Protein AF-A0A9D5KFD4-F1 (afdb_monomer_lite)

Sequence (229 aa):
MPTGIAGRYPGAGRIDLSGQSLRDAVGYIVAPFGDSVSGISLDNAWERHWSTLSAGVESSAAPDIKNLSVVFALLTEMRYTVFSLEPFTCDALQALSGLSVVVIAAVLHFPKRDVNPFSQADLGVQSFALISPRSKDIALHVVTTTTAQGELCAVRLHDGLVLQGGSRESLVGPVFPSSGGDGPSEYCQIVGNFAVTRLPRFEIEAHIEEWFARVPYTQATPSVVPVGQ

Foldseek 3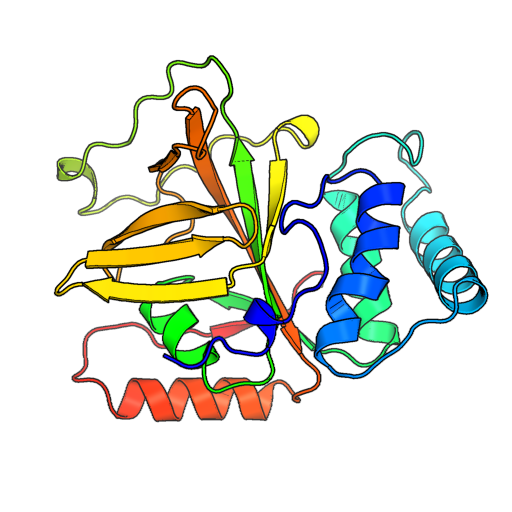Di:
DPFALLQVQPDLFKFAQQLVSLLVVLQSQCVSVVDGDDPVNSVVLLCVLCVVQVPPDDDSGDGDPVSVLSSQVSLVVVQKAKWFKVQAFLLLVVLCRPDNKKKKFKKFWDPPDPDPFDDPVVQPDDDQDDDPGDRRRIIIGIWGDWDDDDQKIWIATSNGWIFIDGRQDRQARTWGWTDHPPDDIIIMGGPGMMMIGNDDQVVSLVSQVVSQVPDDDDHDRMDIGGPND

Structure (mmCIF, N/CA/C/O backbone):
data_AF-A0A9D5KFD4-F1
#
_entry.id   AF-A0A9D5KFD4-F1
#
loop_
_atom_site.group_PDB
_atom_site.id
_atom_site.type_symbol
_atom_site.label_atom_id
_atom_site.label_alt_id
_atom_site.label_comp_id
_atom_site.label_asym_id
_atom_site.label_entity_id
_atom_site.label_seq_id
_atom_site.pdbx_PDB_ins_code
_atom_site.Cartn_x
_atom_site.Cartn_y
_atom_site.Cartn_z
_atom_site.occupancy
_atom_site.B_iso_or_equiv
_atom_site.auth_seq_id
_atom_site.auth_comp_id
_atom_site.auth_asym_id
_atom_site.auth_atom_id
_atom_site.pdbx_PDB_model_num
ATOM 1 N N . MET A 1 1 ? -15.450 -11.713 5.971 1.00 40.22 1 MET A N 1
ATOM 2 C CA . MET A 1 1 ? -15.130 -10.307 6.297 1.00 40.22 1 MET A CA 1
ATOM 3 C C . MET A 1 1 ? -15.374 -9.479 5.047 1.00 40.22 1 MET A C 1
ATOM 5 O O . MET A 1 1 ? -14.964 -9.952 3.989 1.00 40.22 1 MET A O 1
ATOM 9 N N . PRO A 1 2 ? -16.071 -8.332 5.115 1.00 44.69 2 PRO A N 1
ATOM 10 C CA . PRO A 1 2 ? -16.171 -7.445 3.963 1.00 44.69 2 PRO A CA 1
ATOM 11 C C . PRO A 1 2 ? -14.760 -6.992 3.586 1.00 44.69 2 PRO A C 1
ATOM 13 O O . PRO A 1 2 ? -14.008 -6.504 4.423 1.00 44.69 2 PRO A O 1
ATOM 16 N N . THR A 1 3 ? -14.376 -7.225 2.338 1.00 55.19 3 THR A N 1
ATOM 17 C CA . THR A 1 3 ? -13.151 -6.664 1.782 1.00 55.19 3 THR A CA 1
ATOM 18 C C . THR A 1 3 ? -13.363 -5.153 1.709 1.00 55.19 3 THR A C 1
ATOM 20 O O . THR A 1 3 ? -14.335 -4.720 1.081 1.00 55.19 3 THR A O 1
ATOM 23 N N . GLY A 1 4 ? -12.534 -4.357 2.390 1.00 66.88 4 GLY A N 1
ATOM 24 C CA . GLY A 1 4 ? -12.603 -2.892 2.325 1.00 66.88 4 GLY A CA 1
ATOM 25 C C . GLY A 1 4 ? -12.462 -2.373 0.887 1.00 66.88 4 GLY A C 1
ATOM 26 O O . GLY A 1 4 ? -12.409 -3.149 -0.070 1.00 66.88 4 GLY A O 1
ATOM 27 N N . ILE A 1 5 ? -12.367 -1.057 0.695 1.00 79.75 5 ILE A N 1
ATOM 28 C CA . ILE A 1 5 ? -12.234 -0.473 -0.656 1.00 79.75 5 ILE A CA 1
ATOM 29 C C . ILE A 1 5 ? -11.075 -1.083 -1.455 1.00 79.75 5 ILE A C 1
ATOM 31 O O . ILE A 1 5 ? -11.213 -1.293 -2.658 1.00 79.75 5 ILE A O 1
ATOM 35 N N . ALA A 1 6 ? -9.991 -1.477 -0.788 1.00 73.62 6 ALA A N 1
ATOM 36 C CA . ALA A 1 6 ? -8.875 -2.178 -1.412 1.00 73.62 6 ALA A CA 1
ATOM 37 C C . ALA A 1 6 ? -9.260 -3.491 -2.135 1.00 73.62 6 ALA A C 1
ATOM 39 O O . ALA A 1 6 ? -8.672 -3.823 -3.159 1.00 73.62 6 ALA A O 1
ATOM 40 N N . GLY A 1 7 ? -10.289 -4.214 -1.674 1.00 72.69 7 GLY A N 1
ATOM 41 C CA . GLY A 1 7 ? -10.797 -5.412 -2.357 1.00 72.69 7 GLY A CA 1
ATOM 42 C C . GLY A 1 7 ? -11.625 -5.134 -3.614 1.00 72.69 7 GLY A C 1
ATOM 43 O O . GLY A 1 7 ? -12.007 -6.072 -4.305 1.00 72.69 7 GLY A O 1
ATOM 44 N N . ARG A 1 8 ? -11.924 -3.863 -3.908 1.00 81.00 8 ARG A N 1
ATOM 45 C CA . ARG A 1 8 ? -12.609 -3.424 -5.135 1.00 81.00 8 ARG A CA 1
ATOM 46 C C . ARG A 1 8 ? -11.632 -2.910 -6.195 1.00 81.00 8 ARG A C 1
ATOM 48 O O . ARG A 1 8 ? -12.077 -2.341 -7.189 1.00 81.00 8 ARG A O 1
ATOM 55 N N . TYR A 1 9 ? -10.324 -3.051 -5.972 1.00 83.00 9 TYR A N 1
ATOM 56 C CA . TYR A 1 9 ? -9.305 -2.638 -6.930 1.00 83.00 9 TYR A CA 1
ATOM 57 C C . TYR A 1 9 ? -9.479 -3.401 -8.256 1.00 83.00 9 TYR A C 1
ATOM 59 O O . TYR A 1 9 ? -9.492 -4.625 -8.250 1.00 83.00 9 TYR A O 1
ATOM 67 N N . PRO A 1 10 ? -9.642 -2.719 -9.401 1.00 78.25 10 PRO A N 1
ATOM 68 C CA . PRO A 1 10 ? -9.939 -3.390 -10.668 1.00 78.25 10 PRO A CA 1
ATOM 69 C C . PRO A 1 10 ? -8.697 -3.925 -11.406 1.00 78.25 10 PRO A C 1
ATOM 71 O O . PRO A 1 10 ? -8.847 -4.592 -12.428 1.00 78.25 10 PRO A O 1
ATOM 74 N N . GLY A 1 11 ? -7.479 -3.606 -10.952 1.00 80.00 11 GLY A N 1
ATOM 75 C CA . GLY A 1 11 ? -6.234 -4.029 -11.604 1.00 80.00 11 GLY A CA 1
ATOM 76 C C . GLY A 1 11 ? -5.732 -5.404 -11.146 1.00 80.00 11 GLY A C 1
ATOM 77 O O . GLY A 1 11 ? -6.249 -5.993 -10.205 1.00 80.00 11 GLY A O 1
ATOM 78 N N . ALA A 1 12 ? -4.660 -5.898 -11.774 1.00 80.75 12 ALA A N 1
ATOM 79 C CA . ALA A 1 12 ? -4.057 -7.203 -11.462 1.00 80.75 12 ALA A CA 1
ATOM 80 C C . ALA A 1 12 ? -3.414 -7.292 -10.061 1.00 80.75 12 ALA A C 1
ATOM 82 O O . ALA A 1 12 ? -2.917 -8.343 -9.672 1.00 80.75 12 ALA A O 1
ATOM 83 N N . GLY A 1 13 ? -3.394 -6.194 -9.304 1.00 82.38 13 GLY A N 1
ATOM 84 C CA . GLY A 1 13 ? -2.872 -6.149 -7.943 1.00 82.38 13 GLY A CA 1
ATOM 85 C C . GLY A 1 13 ? -1.386 -5.856 -7.827 1.00 82.38 13 GLY A C 1
ATOM 86 O O . GLY A 1 13 ? -0.997 -5.218 -6.856 1.00 82.38 13 GLY A O 1
ATOM 87 N N . ARG A 1 14 ? -0.597 -6.255 -8.828 1.00 90.38 14 ARG A N 1
ATOM 88 C CA . ARG A 1 14 ? 0.838 -5.983 -8.944 1.00 90.38 14 ARG A CA 1
ATOM 89 C C . ARG A 1 14 ? 1.099 -4.824 -9.908 1.00 90.38 14 ARG A C 1
ATOM 91 O O . ARG A 1 14 ? 0.597 -4.831 -11.030 1.00 90.38 14 ARG A O 1
ATOM 98 N N . ILE A 1 15 ? 1.898 -3.849 -9.481 1.00 91.31 15 ILE A N 1
ATOM 99 C CA . ILE A 1 15 ? 2.248 -2.648 -10.249 1.00 91.31 15 ILE A CA 1
ATOM 100 C C . ILE A 1 15 ? 3.774 -2.528 -10.304 1.00 91.31 15 ILE A C 1
ATOM 102 O O . ILE A 1 15 ? 4.436 -2.405 -9.271 1.00 91.31 15 ILE A O 1
ATOM 106 N N . ASP A 1 16 ? 4.338 -2.544 -11.510 1.00 90.19 16 ASP A N 1
ATOM 107 C CA . ASP A 1 16 ? 5.769 -2.310 -11.710 1.00 90.19 16 ASP A CA 1
ATOM 108 C C . ASP A 1 16 ? 6.122 -0.830 -11.512 1.00 90.19 16 ASP A C 1
ATOM 110 O O . ASP A 1 16 ? 5.314 0.058 -11.777 1.00 90.19 16 ASP A O 1
ATOM 114 N N . LEU A 1 17 ? 7.365 -0.545 -11.118 1.00 88.44 17 LEU A N 1
ATOM 115 C CA . LEU A 1 17 ? 7.832 0.828 -10.880 1.00 88.44 17 LEU A CA 1
ATOM 116 C C . LEU A 1 17 ? 8.159 1.624 -12.159 1.00 88.44 17 LEU A C 1
ATOM 118 O O . LEU A 1 17 ? 8.760 2.699 -12.079 1.00 88.44 17 LEU A O 1
ATOM 122 N N . SER A 1 18 ? 7.806 1.111 -13.343 1.00 86.31 18 SER A N 1
ATOM 123 C CA . SER A 1 18 ? 7.959 1.871 -14.589 1.00 86.31 18 SER A CA 1
ATOM 124 C C . SER A 1 18 ? 7.028 3.089 -14.578 1.00 86.31 18 SER A C 1
ATOM 126 O O . SER A 1 18 ? 5.927 3.024 -14.026 1.00 86.31 18 SER A O 1
ATOM 128 N N . GLY A 1 19 ? 7.442 4.201 -15.194 1.00 83.94 19 GLY A N 1
ATOM 129 C CA . GLY A 1 19 ? 6.621 5.414 -15.227 1.00 83.94 19 GLY A CA 1
ATOM 130 C C . GLY A 1 19 ? 5.246 5.170 -15.857 1.00 83.94 19 GLY A C 1
ATOM 131 O O . GLY A 1 19 ? 4.238 5.632 -15.332 1.00 83.94 19 GLY A O 1
ATOM 132 N N . GLN A 1 20 ? 5.189 4.373 -16.929 1.00 85.31 20 GLN A N 1
ATOM 133 C CA . GLN A 1 20 ? 3.931 4.019 -17.590 1.00 85.31 20 GLN A CA 1
ATOM 134 C C . GLN A 1 20 ? 3.022 3.172 -16.687 1.00 85.31 20 GLN A C 1
ATOM 136 O O . GLN A 1 20 ? 1.857 3.515 -16.506 1.00 85.31 20 GLN A O 1
ATOM 141 N N . SER A 1 21 ? 3.559 2.115 -16.065 1.00 88.81 21 SER A N 1
ATOM 142 C CA . SER A 1 21 ? 2.789 1.249 -15.159 1.00 88.81 21 SER A CA 1
ATOM 143 C C . SER A 1 21 ? 2.227 2.030 -13.969 1.00 88.81 21 SER A C 1
ATOM 145 O O . SER A 1 21 ? 1.077 1.833 -13.583 1.00 88.81 21 SER A O 1
ATOM 147 N N . LEU A 1 22 ? 3.021 2.943 -13.403 1.00 89.06 22 LEU A N 1
ATOM 148 C CA . LEU A 1 22 ? 2.601 3.799 -12.296 1.00 89.06 22 LEU A CA 1
ATOM 149 C C . LEU A 1 22 ? 1.545 4.820 -12.722 1.00 89.06 22 LEU A C 1
ATOM 151 O O . LEU A 1 22 ? 0.580 5.019 -11.987 1.00 89.06 22 LEU A O 1
ATOM 155 N N . ARG A 1 23 ? 1.683 5.426 -13.908 1.00 87.88 23 ARG A N 1
ATOM 156 C CA . ARG A 1 23 ? 0.670 6.320 -14.486 1.00 87.88 23 ARG A CA 1
ATOM 157 C C . ARG A 1 23 ? -0.663 5.599 -14.660 1.00 87.88 23 ARG A C 1
ATOM 159 O O . ARG A 1 23 ? -1.683 6.093 -14.185 1.00 87.88 23 ARG A O 1
ATOM 166 N N . ASP A 1 24 ? -0.647 4.421 -15.275 1.00 86.69 24 ASP A N 1
ATOM 167 C CA . ASP A 1 24 ? -1.855 3.619 -15.494 1.00 86.69 24 ASP A CA 1
ATOM 168 C C . ASP A 1 24 ? -2.488 3.187 -14.161 1.00 86.69 24 ASP A C 1
ATOM 170 O O . ASP A 1 24 ? -3.713 3.185 -14.009 1.00 86.69 24 ASP A O 1
ATOM 174 N N . ALA A 1 25 ? -1.660 2.904 -13.149 1.00 89.31 25 ALA A N 1
ATOM 175 C CA . ALA A 1 25 ? -2.123 2.543 -11.817 1.00 89.31 25 ALA A CA 1
ATOM 176 C C . ALA A 1 25 ? -2.906 3.655 -11.106 1.00 89.31 25 ALA A C 1
ATOM 178 O O . ALA A 1 25 ? -3.798 3.324 -10.327 1.00 89.31 25 ALA A O 1
ATOM 179 N N . VAL A 1 26 ? -2.651 4.943 -11.376 1.00 90.44 26 VAL A N 1
ATOM 180 C CA . VAL A 1 26 ? -3.379 6.055 -10.727 1.00 90.44 26 VAL A CA 1
ATOM 181 C C . VAL A 1 26 ? -4.882 5.935 -10.964 1.00 90.44 26 VAL A C 1
ATOM 183 O O . VAL A 1 26 ? -5.662 6.007 -10.014 1.00 90.44 26 VAL A O 1
ATOM 186 N N . GLY A 1 27 ? -5.290 5.691 -12.213 1.00 88.12 27 GLY A N 1
ATOM 187 C CA . GLY A 1 27 ? -6.699 5.515 -12.569 1.00 88.12 27 GLY A CA 1
ATOM 188 C C . GLY A 1 27 ? -7.339 4.347 -11.815 1.00 88.12 27 GLY A C 1
ATOM 189 O O . GLY A 1 27 ? -8.439 4.479 -11.279 1.00 88.12 27 GLY A O 1
ATOM 190 N N . TYR A 1 28 ? -6.621 3.229 -11.698 1.00 89.00 28 TYR A N 1
ATOM 191 C CA . TYR A 1 28 ? -7.091 2.057 -10.959 1.00 89.00 28 TYR A CA 1
ATOM 192 C C . TYR A 1 28 ? -7.112 2.262 -9.441 1.00 89.00 28 TYR A C 1
ATOM 194 O O . TYR A 1 28 ? -7.961 1.680 -8.775 1.00 89.00 28 TYR A O 1
ATOM 202 N N . ILE A 1 29 ? -6.209 3.071 -8.881 1.00 89.88 29 ILE A N 1
ATOM 203 C CA . ILE A 1 29 ? -6.172 3.379 -7.443 1.00 89.88 29 ILE A CA 1
ATOM 204 C C . ILE A 1 29 ? -7.377 4.232 -7.050 1.00 89.88 29 ILE A C 1
ATOM 206 O O . ILE A 1 29 ? -7.945 4.013 -5.982 1.00 89.88 29 ILE A O 1
ATOM 210 N N . VAL A 1 30 ? -7.792 5.177 -7.901 1.00 90.19 30 VAL A N 1
ATOM 211 C CA . VAL A 1 30 ? -8.911 6.075 -7.580 1.00 90.19 30 VAL A CA 1
ATOM 212 C C . VAL A 1 30 ? -10.288 5.493 -7.921 1.00 90.19 30 VAL A C 1
ATOM 214 O O . VAL A 1 30 ? -11.274 5.830 -7.267 1.00 90.19 30 VAL A O 1
ATOM 217 N N . ALA A 1 31 ? -10.374 4.577 -8.891 1.00 88.88 31 ALA A N 1
ATOM 218 C CA . ALA A 1 31 ? -11.638 3.968 -9.315 1.00 88.88 31 ALA A CA 1
ATOM 219 C C . ALA A 1 31 ? -12.460 3.308 -8.180 1.00 88.88 31 ALA A C 1
ATOM 221 O O . ALA A 1 31 ? -13.677 3.504 -8.144 1.00 88.88 31 ALA A O 1
ATOM 222 N N . PRO A 1 32 ? -11.858 2.598 -7.201 1.00 87.69 32 PRO A N 1
ATOM 223 C CA . PRO A 1 32 ? -12.565 2.050 -6.040 1.00 87.69 32 PRO A CA 1
ATOM 224 C C . PRO A 1 32 ? -13.309 3.081 -5.180 1.00 87.69 32 PRO A C 1
ATOM 226 O O . PRO A 1 32 ? -14.241 2.712 -4.463 1.00 87.69 32 PRO A O 1
ATOM 229 N N . PHE A 1 33 ? -12.928 4.360 -5.260 1.00 89.06 33 PHE A N 1
ATOM 230 C CA . PHE A 1 33 ? -13.591 5.471 -4.572 1.00 89.06 33 PHE A CA 1
ATOM 231 C C . PHE A 1 33 ? -14.772 6.058 -5.366 1.00 89.06 33 PHE A C 1
ATOM 233 O O . PHE A 1 33 ? -15.428 6.983 -4.889 1.00 89.06 33 PHE A O 1
ATOM 240 N N . GLY A 1 34 ? -15.074 5.504 -6.547 1.00 86.06 34 GLY A N 1
ATOM 241 C CA . GLY A 1 34 ? -16.124 5.982 -7.451 1.00 86.06 34 GLY A CA 1
ATOM 242 C C . GLY A 1 34 ? -15.665 7.081 -8.410 1.00 86.06 34 GLY A C 1
ATOM 243 O O . GLY A 1 34 ? -16.500 7.712 -9.054 1.00 86.06 34 GLY A O 1
ATOM 244 N N . ASP A 1 35 ? -14.358 7.317 -8.507 1.00 85.56 35 ASP A N 1
ATOM 245 C CA . ASP A 1 35 ? -13.794 8.384 -9.323 1.00 85.56 35 ASP A CA 1
ATOM 246 C C . ASP A 1 35 ? -13.282 7.891 -10.665 1.00 85.56 35 ASP A C 1
ATOM 248 O O . ASP A 1 35 ? -12.849 6.753 -10.826 1.00 85.56 35 ASP A O 1
ATOM 252 N N . SER A 1 36 ? -13.275 8.796 -11.635 1.00 82.44 36 SER A N 1
ATOM 253 C CA . SER A 1 36 ? -12.660 8.574 -12.936 1.00 82.44 36 SER A CA 1
ATOM 254 C C . SER A 1 36 ? -11.716 9.724 -13.244 1.00 82.44 36 SER A C 1
ATOM 256 O O . SER A 1 36 ? -12.108 10.887 -13.133 1.00 82.44 36 SER A O 1
ATOM 258 N N . VAL A 1 37 ? -10.502 9.409 -13.686 1.00 75.19 37 VAL A N 1
ATOM 259 C CA . VAL A 1 37 ? -9.574 10.410 -14.221 1.00 75.19 37 VAL A CA 1
ATOM 260 C C . VAL A 1 37 ? -9.682 10.384 -15.735 1.00 75.19 37 VAL A C 1
ATOM 262 O O . VAL A 1 37 ? -9.536 9.327 -16.349 1.00 75.19 37 VAL A O 1
ATOM 265 N N . SER A 1 38 ? -9.956 11.531 -16.356 1.00 74.56 38 SER A N 1
ATOM 266 C CA . SER A 1 38 ? -9.866 11.624 -17.812 1.00 74.56 38 SER A CA 1
ATOM 267 C C . SER A 1 38 ? -8.400 11.497 -18.232 1.00 74.56 38 SER A C 1
ATOM 269 O O . SER A 1 38 ? -7.531 12.123 -17.623 1.00 74.56 38 SER A O 1
ATOM 271 N N . GLY A 1 39 ? -8.122 10.714 -19.282 1.00 70.25 39 GLY A N 1
ATOM 272 C CA . GLY A 1 39 ? -6.748 10.486 -19.752 1.00 70.25 39 GLY A CA 1
ATOM 273 C C . GLY A 1 39 ? -5.986 11.795 -19.981 1.00 70.25 39 GLY A C 1
ATOM 274 O O . GLY A 1 39 ? -4.910 11.984 -19.444 1.00 70.25 39 GLY A O 1
ATOM 275 N N . ILE A 1 40 ? -6.614 12.781 -20.627 1.00 69.31 40 ILE A N 1
ATOM 276 C CA . ILE A 1 40 ? -5.994 14.090 -20.901 1.00 69.31 40 ILE A CA 1
ATOM 277 C C . ILE A 1 40 ? -5.603 14.842 -19.612 1.00 69.31 40 ILE A C 1
ATOM 279 O O . ILE A 1 40 ? -4.558 15.490 -19.562 1.00 69.31 40 ILE A O 1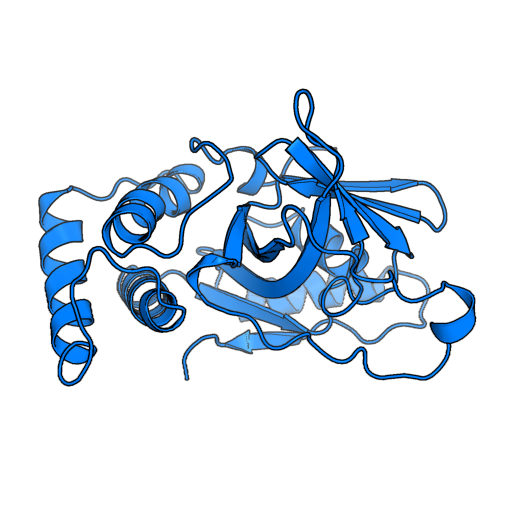
ATOM 283 N N . SER A 1 41 ? -6.431 14.780 -18.562 1.00 76.12 41 SER A N 1
ATOM 284 C CA . SER A 1 41 ? -6.123 15.445 -17.289 1.00 76.12 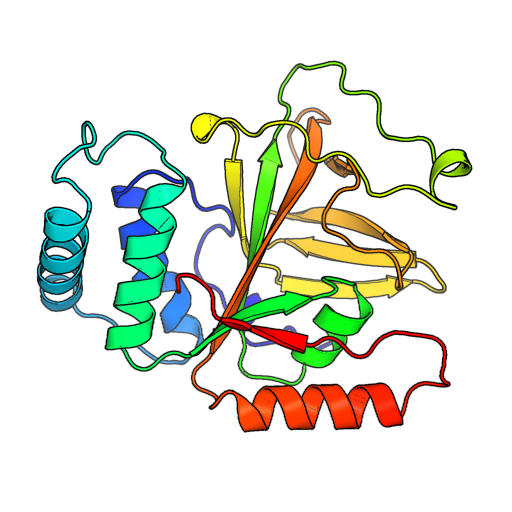41 SER A CA 1
ATOM 285 C C . SER A 1 41 ? -4.992 14.744 -16.546 1.00 76.12 41 SER A C 1
ATOM 287 O O . SER A 1 41 ? -4.158 15.417 -15.941 1.00 76.12 41 SER A O 1
ATOM 289 N N . LEU A 1 42 ? -4.976 13.409 -16.587 1.00 81.56 42 LEU A N 1
ATOM 290 C CA . LEU A 1 42 ? -3.913 12.606 -15.999 1.00 81.56 42 LEU A CA 1
ATOM 291 C C . LEU A 1 42 ? -2.581 12.903 -16.684 1.00 81.56 42 LEU A C 1
ATOM 293 O O . LEU A 1 42 ? -1.594 13.137 -16.002 1.00 81.56 42 LEU A O 1
ATOM 297 N N . ASP A 1 43 ? -2.576 12.976 -18.011 1.00 80.81 43 ASP A N 1
ATOM 298 C CA . ASP A 1 43 ? -1.372 13.168 -18.817 1.00 80.81 43 ASP A CA 1
ATOM 299 C C . ASP A 1 43 ? -0.726 14.523 -18.538 1.00 80.81 43 ASP A C 1
ATOM 301 O O . ASP A 1 43 ? 0.458 14.605 -18.227 1.00 80.81 43 ASP A O 1
ATOM 305 N N . ASN A 1 44 ? -1.524 15.591 -18.547 1.00 81.56 44 ASN A N 1
ATOM 306 C CA . ASN A 1 44 ? -1.027 16.934 -18.264 1.00 81.56 44 ASN A CA 1
ATOM 307 C C . ASN A 1 44 ? -0.515 17.079 -16.823 1.00 81.56 44 ASN A C 1
ATOM 309 O O . ASN A 1 44 ? 0.424 17.832 -16.565 1.00 81.56 44 ASN A O 1
ATOM 313 N N . ALA A 1 45 ? -1.146 16.411 -15.854 1.00 82.88 45 ALA A N 1
ATOM 314 C CA . ALA A 1 45 ? -0.686 16.443 -14.471 1.00 82.88 45 ALA A CA 1
ATOM 315 C C . ALA A 1 45 ? 0.569 15.581 -14.272 1.00 82.88 45 ALA A C 1
ATOM 317 O O . ALA A 1 45 ? 1.523 16.033 -13.642 1.00 82.88 45 ALA A O 1
ATOM 318 N N . TRP A 1 46 ? 0.602 14.398 -14.883 1.00 85.69 46 TRP A N 1
ATOM 319 C CA . TRP A 1 46 ? 1.750 13.503 -14.890 1.00 85.69 46 TRP A CA 1
ATOM 320 C C . TRP A 1 46 ? 2.990 14.194 -15.455 1.00 85.69 46 TRP A C 1
ATOM 322 O O . TRP A 1 46 ? 4.006 14.254 -14.773 1.00 85.69 46 TRP A O 1
ATOM 332 N N . GLU A 1 47 ? 2.896 14.802 -16.640 1.00 84.31 47 GLU A N 1
ATOM 333 C CA . GLU A 1 47 ? 4.023 15.498 -17.276 1.00 84.31 47 GLU A CA 1
ATOM 334 C C . GLU A 1 47 ? 4.534 16.690 -16.448 1.00 84.31 47 GLU A C 1
ATOM 336 O O . GLU A 1 47 ? 5.743 16.926 -16.371 1.00 84.31 47 GLU A O 1
ATOM 341 N N . ARG A 1 48 ? 3.647 17.427 -15.762 1.00 84.00 48 ARG A N 1
ATOM 342 C CA . ARG A 1 48 ? 4.052 18.527 -14.862 1.00 84.00 48 ARG A CA 1
ATOM 343 C C . ARG A 1 48 ? 4.891 18.030 -13.683 1.00 84.00 48 ARG A C 1
ATOM 345 O O . ARG A 1 48 ? 5.950 18.592 -13.403 1.00 84.00 48 ARG A O 1
ATOM 352 N N . HIS A 1 49 ? 4.443 16.979 -12.997 1.00 81.25 49 HIS A N 1
ATOM 353 C CA . HIS A 1 49 ? 5.183 16.419 -11.857 1.00 81.25 49 HIS A CA 1
ATOM 354 C C . HIS A 1 49 ? 6.445 15.684 -12.311 1.00 81.25 49 HIS A C 1
ATOM 356 O O . HIS A 1 49 ? 7.497 15.807 -11.686 1.00 81.25 49 HIS A O 1
ATOM 362 N N . TRP A 1 50 ? 6.367 14.984 -13.442 1.00 78.12 50 TRP A N 1
ATOM 363 C CA . TRP A 1 50 ? 7.484 14.250 -14.021 1.00 78.12 50 TRP A CA 1
ATOM 364 C C . TRP A 1 50 ? 8.625 15.177 -14.439 1.00 78.12 50 TRP A C 1
ATOM 366 O O . TRP A 1 50 ? 9.755 14.970 -14.008 1.00 78.12 50 TRP A O 1
ATOM 376 N N . SER A 1 51 ? 8.335 16.239 -15.199 1.00 72.50 51 SER A N 1
ATOM 377 C CA . SER A 1 51 ? 9.342 17.220 -15.641 1.00 72.50 51 SER A CA 1
ATOM 378 C C . SER A 1 51 ? 10.061 17.917 -14.481 1.00 72.50 51 SER A C 1
ATOM 380 O O . SER A 1 51 ? 11.236 18.266 -14.599 1.00 72.50 51 SER A O 1
ATOM 382 N N . THR A 1 52 ? 9.385 18.061 -13.340 1.00 69.31 52 THR A N 1
ATOM 383 C CA . THR A 1 52 ? 9.958 18.629 -12.113 1.00 69.31 52 THR A CA 1
ATOM 384 C C . THR A 1 52 ? 10.961 17.672 -11.449 1.00 69.31 52 THR A C 1
ATOM 386 O O . THR A 1 52 ? 11.933 18.118 -10.842 1.00 69.31 52 THR A O 1
ATOM 389 N N . LEU A 1 53 ? 10.778 16.356 -11.603 1.00 64.19 53 LEU A N 1
ATOM 390 C CA . LEU A 1 53 ? 11.638 15.310 -11.031 1.00 64.19 53 LEU A CA 1
ATOM 391 C C . LEU A 1 53 ? 12.717 14.806 -12.008 1.00 64.19 53 LEU A C 1
ATOM 393 O O . LEU A 1 53 ? 13.795 14.389 -11.582 1.00 64.19 53 LEU A O 1
ATOM 397 N N . SER A 1 54 ? 12.471 14.880 -13.319 1.00 54.84 54 SER A N 1
ATOM 398 C CA . SER A 1 54 ? 13.344 14.358 -14.378 1.00 54.84 54 SER A CA 1
ATOM 399 C C . SER A 1 54 ? 14.500 15.284 -14.767 1.00 54.84 54 SER A C 1
ATOM 401 O O . SER A 1 54 ? 15.243 14.964 -15.692 1.00 54.84 54 SER A O 1
ATOM 403 N N . ALA A 1 55 ? 14.726 16.394 -14.055 1.00 52.25 55 ALA A N 1
ATOM 404 C CA . ALA A 1 55 ? 15.909 17.246 -14.241 1.00 52.25 55 ALA A CA 1
ATOM 405 C C . ALA A 1 55 ? 17.251 16.534 -13.918 1.00 52.25 55 ALA A C 1
ATOM 407 O O . ALA A 1 55 ? 18.308 17.158 -13.987 1.00 52.25 55 ALA A O 1
ATOM 408 N N . GLY A 1 56 ? 17.234 15.227 -13.605 1.00 47.84 56 GLY A N 1
ATOM 409 C CA . GLY A 1 56 ? 18.438 14.418 -13.405 1.00 47.84 56 GLY A CA 1
ATOM 410 C C . GLY A 1 56 ? 18.308 12.891 -13.544 1.00 47.84 56 GLY A C 1
ATOM 411 O O . GLY A 1 56 ? 19.158 12.208 -12.980 1.00 47.84 56 GLY A O 1
ATOM 412 N N . VAL A 1 57 ? 17.300 12.318 -14.230 1.00 46.53 57 VAL A N 1
ATOM 413 C CA . VAL A 1 57 ? 17.169 10.842 -14.369 1.00 46.53 57 VAL A CA 1
ATOM 414 C C . VAL A 1 57 ? 16.704 10.404 -15.769 1.00 46.53 57 VAL A C 1
ATOM 416 O O . VAL A 1 57 ? 15.888 11.064 -16.409 1.00 46.53 57 VAL A O 1
ATOM 419 N N . GLU A 1 58 ? 17.282 9.286 -16.220 1.00 48.41 58 GLU A N 1
ATOM 420 C CA . GLU A 1 58 ? 17.078 8.563 -17.482 1.00 48.41 58 GLU A CA 1
ATOM 421 C C . GLU A 1 58 ? 15.618 8.114 -17.728 1.00 48.41 58 GLU A C 1
ATOM 423 O O . GLU A 1 58 ? 14.840 7.948 -16.799 1.00 48.41 58 GLU A O 1
ATOM 428 N N . SER A 1 59 ? 15.286 7.920 -19.014 1.00 54.47 59 SER A N 1
ATOM 429 C CA . SER A 1 59 ? 14.053 7.367 -19.620 1.00 54.47 59 SER A CA 1
ATOM 430 C C . SER A 1 59 ? 12.891 6.944 -18.693 1.00 54.47 59 SER A C 1
ATOM 432 O O . SER A 1 59 ? 13.022 6.032 -17.880 1.00 54.47 59 SER A O 1
ATOM 434 N N . SER A 1 60 ? 11.686 7.468 -18.969 1.00 56.22 60 SER A N 1
ATOM 435 C CA . SER A 1 60 ? 10.399 7.114 -18.329 1.00 56.22 60 SER A CA 1
ATOM 436 C C . SER A 1 60 ? 10.022 5.624 -18.355 1.00 56.22 60 SER A C 1
ATOM 438 O O . SER A 1 60 ? 9.111 5.202 -17.638 1.00 56.22 60 SER A O 1
ATOM 440 N N . ALA A 1 61 ? 10.717 4.816 -19.161 1.00 61.78 61 ALA A N 1
ATOM 441 C CA . ALA A 1 61 ? 10.513 3.376 -19.251 1.00 61.78 61 ALA A CA 1
ATOM 442 C C . ALA A 1 61 ? 11.242 2.577 -18.151 1.00 61.78 61 ALA A C 1
ATOM 444 O O . ALA A 1 61 ? 10.881 1.426 -17.902 1.00 61.78 61 ALA A O 1
ATOM 445 N N . ALA A 1 62 ? 12.259 3.146 -17.493 1.00 66.62 62 ALA A N 1
ATOM 446 C CA . ALA A 1 62 ? 13.043 2.428 -16.491 1.00 66.62 62 ALA A CA 1
ATOM 447 C C . ALA A 1 62 ? 12.371 2.452 -15.097 1.00 66.62 62 ALA A C 1
ATOM 449 O O . ALA A 1 62 ? 11.833 3.483 -14.686 1.00 66.62 62 ALA A O 1
ATOM 450 N N . PRO A 1 63 ? 12.394 1.337 -14.341 1.00 72.88 63 PRO A N 1
ATOM 451 C CA . PRO A 1 63 ? 11.844 1.290 -12.989 1.00 72.88 63 PRO A CA 1
ATOM 452 C C . PRO A 1 63 ? 12.735 2.043 -11.987 1.00 72.88 63 PRO A C 1
ATOM 454 O O . PRO A 1 63 ? 13.899 1.682 -11.798 1.00 72.88 63 PRO A O 1
ATOM 457 N N . ASP A 1 64 ? 12.172 3.033 -11.290 1.00 78.38 64 ASP A N 1
ATOM 458 C CA . ASP A 1 64 ? 12.837 3.802 -10.227 1.00 78.38 64 ASP A CA 1
ATOM 459 C C . ASP A 1 64 ? 11.858 4.060 -9.067 1.00 78.38 64 ASP A C 1
ATOM 461 O O . ASP A 1 64 ? 10.697 4.407 -9.278 1.00 78.38 64 ASP A O 1
ATOM 465 N N . ILE A 1 65 ? 12.326 3.918 -7.825 1.00 78.69 65 ILE A N 1
ATOM 466 C CA . ILE A 1 65 ? 11.543 4.226 -6.623 1.00 78.69 65 ILE A CA 1
ATOM 467 C C . ILE A 1 65 ? 11.180 5.714 -6.543 1.00 78.69 65 ILE A C 1
ATOM 469 O O . ILE A 1 65 ? 10.142 6.066 -5.986 1.00 78.69 65 ILE A O 1
ATOM 473 N N . LYS A 1 66 ? 11.983 6.594 -7.160 1.00 77.81 66 LYS A N 1
ATOM 474 C CA . LYS A 1 66 ? 11.671 8.026 -7.273 1.00 77.81 66 LYS A CA 1
ATOM 475 C C . LYS A 1 66 ? 10.367 8.275 -8.028 1.00 77.81 66 LYS A C 1
ATOM 477 O O . LYS A 1 66 ? 9.687 9.252 -7.723 1.00 77.81 66 LYS A O 1
ATOM 482 N N . ASN A 1 67 ? 9.961 7.379 -8.930 1.00 80.88 67 ASN A N 1
ATOM 483 C CA . ASN A 1 67 ? 8.711 7.512 -9.680 1.00 80.88 67 ASN A CA 1
ATOM 484 C C . ASN A 1 67 ? 7.476 7.482 -8.761 1.00 80.88 67 ASN A C 1
ATOM 486 O O . ASN A 1 67 ? 6.439 8.041 -9.109 1.00 80.88 67 ASN A O 1
ATOM 490 N N . LEU A 1 68 ? 7.584 6.899 -7.559 1.00 85.81 68 LEU A N 1
ATOM 491 C CA . LEU A 1 68 ? 6.508 6.923 -6.564 1.00 85.81 68 LEU A CA 1
ATOM 492 C C . LEU A 1 68 ? 6.191 8.341 -6.081 1.00 85.81 68 LEU A C 1
ATOM 494 O O . LEU A 1 68 ? 5.030 8.655 -5.839 1.00 85.81 68 LEU A O 1
ATOM 498 N N . SER A 1 69 ? 7.195 9.220 -5.998 1.00 85.31 69 SER A N 1
ATOM 499 C CA . SER A 1 69 ? 6.978 10.613 -5.585 1.00 85.31 69 SER A CA 1
ATOM 500 C C . SER A 1 69 ? 6.060 11.371 -6.552 1.00 85.31 69 SER A C 1
ATOM 502 O O . SER A 1 69 ? 5.220 12.149 -6.106 1.00 85.31 69 SER A O 1
ATOM 504 N N . VAL A 1 70 ? 6.132 11.063 -7.855 1.00 86.19 70 VAL A N 1
ATOM 505 C CA . VAL A 1 70 ? 5.226 11.593 -8.891 1.00 86.19 70 VAL A CA 1
ATOM 506 C C . VAL A 1 70 ? 3.788 11.170 -8.594 1.00 86.19 70 VAL A C 1
ATOM 508 O O . VAL A 1 70 ? 2.877 11.996 -8.609 1.00 86.19 70 VAL A O 1
ATOM 511 N N . VAL A 1 71 ? 3.586 9.885 -8.284 1.00 89.06 71 VAL A N 1
ATOM 512 C CA . VAL A 1 71 ? 2.269 9.321 -7.959 1.00 89.06 71 VAL A CA 1
ATOM 513 C C . VAL A 1 71 ? 1.696 9.979 -6.705 1.00 89.06 71 VAL A C 1
ATOM 515 O O . VAL A 1 71 ? 0.533 10.376 -6.701 1.00 89.06 71 VAL A O 1
ATOM 518 N N . PHE A 1 72 ? 2.500 10.143 -5.652 1.00 90.56 72 PHE A N 1
ATOM 519 C CA . PHE A 1 72 ? 2.050 10.759 -4.400 1.00 90.56 72 PHE A CA 1
ATOM 520 C C . PHE A 1 72 ? 1.698 12.237 -4.574 1.00 90.56 72 PHE A C 1
ATOM 522 O O . PHE A 1 72 ? 0.648 12.674 -4.096 1.00 90.56 72 PHE A O 1
ATOM 529 N N . ALA A 1 73 ? 2.524 12.995 -5.300 1.00 88.31 73 ALA A N 1
ATOM 530 C CA . ALA A 1 73 ? 2.261 14.399 -5.603 1.00 88.31 73 ALA A CA 1
ATOM 531 C C . ALA A 1 73 ? 0.963 14.564 -6.405 1.00 88.31 73 ALA A C 1
ATOM 533 O O . ALA A 1 73 ? 0.122 15.401 -6.072 1.00 88.31 73 ALA A O 1
ATOM 534 N N . LEU A 1 74 ? 0.756 13.710 -7.408 1.00 89.44 74 LEU A N 1
ATOM 535 C CA . LEU A 1 74 ? -0.446 13.713 -8.230 1.00 89.44 74 LEU A CA 1
ATOM 536 C C . LEU A 1 74 ? -1.707 13.366 -7.424 1.00 89.44 74 LEU A C 1
ATOM 538 O O . LEU A 1 74 ? -2.703 14.083 -7.505 1.00 89.44 74 LEU A O 1
ATOM 542 N N . LEU A 1 75 ? -1.672 12.301 -6.618 1.00 91.44 75 LEU A N 1
ATOM 543 C CA . LEU A 1 75 ? -2.791 11.929 -5.744 1.00 91.44 75 LEU A CA 1
ATOM 544 C C . LEU A 1 75 ? -3.120 13.054 -4.749 1.00 91.44 75 LEU A C 1
ATOM 546 O O . LEU A 1 75 ? -4.294 13.339 -4.506 1.00 91.44 75 LEU A O 1
ATOM 550 N N . THR A 1 76 ? -2.099 13.745 -4.240 1.00 90.12 76 THR A N 1
ATOM 551 C CA . THR A 1 76 ? -2.267 14.907 -3.356 1.00 90.12 76 THR A CA 1
ATOM 552 C C . THR A 1 76 ? -2.916 16.090 -4.086 1.00 90.12 76 THR A C 1
ATOM 554 O O . THR A 1 76 ? -3.852 16.691 -3.559 1.00 90.12 76 THR A O 1
ATOM 557 N N . GLU A 1 77 ? -2.500 16.404 -5.321 1.00 88.56 77 GLU A N 1
ATOM 558 C CA . GLU A 1 77 ? -3.148 17.430 -6.163 1.00 88.56 77 GLU A CA 1
ATOM 559 C C . GLU A 1 77 ? -4.624 17.089 -6.430 1.00 88.56 77 GLU A C 1
ATOM 561 O O . GLU A 1 77 ? -5.493 17.963 -6.417 1.00 88.56 77 GLU A O 1
ATOM 566 N N . MET A 1 78 ? -4.925 15.798 -6.579 1.00 89.25 78 MET A N 1
ATOM 567 C CA . MET A 1 78 ? -6.283 15.266 -6.710 1.00 89.25 78 MET A CA 1
ATOM 568 C C . MET A 1 78 ? -7.069 15.216 -5.385 1.00 89.25 78 MET A C 1
ATOM 570 O O . MET A 1 78 ? -8.192 14.710 -5.365 1.00 89.25 78 MET A O 1
ATOM 574 N N . ARG A 1 79 ? -6.523 15.777 -4.296 1.00 90.75 79 ARG A N 1
ATOM 575 C CA . ARG A 1 79 ? -7.124 15.849 -2.952 1.00 90.75 79 ARG A CA 1
ATOM 576 C C . ARG A 1 79 ? -7.313 14.496 -2.262 1.00 90.75 79 ARG A C 1
ATOM 578 O O . ARG A 1 79 ? -8.233 14.344 -1.459 1.00 90.75 79 ARG A O 1
ATOM 585 N N . TYR A 1 80 ? -6.453 13.525 -2.550 1.00 93.00 80 TYR A N 1
ATOM 586 C CA . TYR A 1 80 ? -6.347 12.314 -1.739 1.00 93.00 80 TYR A CA 1
ATOM 587 C C . TYR A 1 80 ? -5.324 12.516 -0.623 1.00 93.00 80 TYR A C 1
ATOM 589 O O . TYR A 1 80 ? -4.290 13.157 -0.807 1.00 93.00 80 TYR A O 1
ATOM 597 N N . THR A 1 81 ? -5.603 11.919 0.529 1.00 93.44 81 THR A N 1
ATOM 598 C CA . THR A 1 81 ? -4.632 11.749 1.607 1.00 93.44 81 THR A CA 1
ATOM 599 C C . THR A 1 81 ? -3.778 10.525 1.289 1.00 93.44 81 THR A C 1
ATOM 601 O O . THR A 1 81 ? -4.315 9.427 1.115 1.00 93.44 81 THR A O 1
ATOM 604 N N . VAL A 1 82 ? -2.457 10.710 1.229 1.00 93.88 82 VAL A N 1
ATOM 605 C CA . VAL A 1 82 ? -1.473 9.629 1.079 1.00 93.88 82 VAL A CA 1
ATOM 606 C C . VAL A 1 82 ? -0.609 9.560 2.335 1.00 93.88 82 VAL A C 1
ATOM 608 O O . VAL A 1 82 ? -0.071 10.577 2.774 1.00 93.88 82 VAL A O 1
ATOM 611 N N . PHE A 1 83 ? -0.487 8.376 2.929 1.00 93.56 83 PHE A N 1
ATOM 612 C CA . PHE A 1 83 ? 0.241 8.186 4.186 1.00 93.56 83 PHE A CA 1
ATOM 613 C C . PHE A 1 83 ? 0.836 6.783 4.313 1.00 93.56 83 PHE A C 1
ATOM 615 O O . PHE A 1 83 ? 0.359 5.863 3.666 1.00 93.56 83 PHE A O 1
ATOM 622 N N . SER A 1 84 ? 1.843 6.594 5.158 1.00 92.75 84 SER A N 1
ATOM 623 C CA . SER A 1 84 ? 2.294 5.284 5.632 1.00 92.75 84 SER A CA 1
ATOM 624 C C . SER A 1 84 ? 1.786 5.032 7.051 1.00 92.75 84 SER A C 1
ATOM 626 O O . SER A 1 84 ? 1.487 5.962 7.805 1.00 92.75 84 SER A O 1
ATOM 628 N N . LEU A 1 85 ? 1.655 3.755 7.404 1.00 88.94 85 LEU A N 1
ATOM 629 C CA . LEU A 1 85 ? 1.371 3.319 8.766 1.00 88.94 85 LEU A CA 1
ATOM 630 C C . LEU A 1 85 ? 2.652 2.860 9.452 1.00 88.94 85 LEU A C 1
ATOM 632 O O . LEU A 1 85 ? 3.380 2.019 8.913 1.00 88.94 85 LEU A O 1
ATOM 636 N N . GLU A 1 86 ? 2.871 3.351 10.670 1.00 89.50 86 GLU A N 1
ATOM 637 C CA . GLU A 1 86 ? 3.995 2.949 11.513 1.00 89.50 86 GLU A CA 1
ATOM 638 C C . GLU A 1 86 ? 3.534 2.650 12.955 1.00 89.50 86 GLU A C 1
ATOM 640 O O . GLU A 1 86 ? 3.086 3.574 13.640 1.00 89.50 86 GLU A O 1
ATOM 645 N N . PRO A 1 87 ? 3.644 1.393 13.443 1.00 87.75 87 PRO A N 1
ATOM 646 C CA . PRO A 1 87 ? 4.151 0.213 12.734 1.00 87.75 87 PRO A CA 1
ATOM 647 C C . PRO A 1 87 ? 3.145 -0.369 11.719 1.00 87.75 87 PRO A C 1
ATOM 649 O O . PRO A 1 87 ? 1.930 -0.309 11.909 1.00 87.75 87 PRO A O 1
ATOM 652 N N . PHE A 1 88 ? 3.660 -0.993 10.655 1.00 89.62 88 PHE A N 1
ATOM 653 C CA . PHE A 1 88 ? 2.851 -1.685 9.645 1.00 89.62 88 PHE A CA 1
ATOM 654 C C . PHE A 1 88 ? 2.604 -3.143 10.047 1.00 89.62 88 PHE A C 1
ATOM 656 O O . PHE A 1 88 ? 3.337 -4.044 9.638 1.00 89.62 88 PHE A O 1
ATOM 663 N N . THR A 1 89 ? 1.595 -3.368 10.888 1.00 88.69 89 THR A N 1
ATOM 664 C CA . THR A 1 89 ? 1.225 -4.693 11.419 1.00 88.69 89 THR A CA 1
ATOM 665 C C . THR A 1 89 ? -0.099 -5.193 10.842 1.00 88.69 89 THR A C 1
ATOM 667 O O . THR A 1 89 ? -0.870 -4.439 10.240 1.00 88.69 89 THR A O 1
ATOM 670 N N . CYS A 1 90 ? -0.407 -6.473 11.056 1.00 87.62 90 CYS A N 1
ATOM 671 C CA . CYS A 1 90 ? -1.721 -7.013 10.713 1.00 87.62 90 CYS A CA 1
ATOM 672 C C . CYS A 1 90 ? -2.863 -6.332 11.470 1.00 87.62 90 CYS A C 1
ATOM 674 O O . CYS A 1 90 ? -3.901 -6.062 10.868 1.00 87.62 90 CYS A O 1
ATOM 676 N N . ASP A 1 91 ? -2.673 -6.035 12.755 1.00 86.31 91 ASP A N 1
ATOM 677 C CA . ASP A 1 91 ? -3.664 -5.320 13.563 1.00 86.31 91 ASP A CA 1
ATOM 678 C C . ASP A 1 91 ? -3.907 -3.904 13.001 1.00 86.31 91 ASP A C 1
ATOM 680 O O . ASP A 1 91 ? -5.053 -3.482 12.853 1.00 86.31 91 ASP A O 1
ATOM 684 N N . ALA A 1 92 ? -2.851 -3.206 12.560 1.00 88.19 92 ALA A N 1
ATOM 685 C CA . ALA A 1 92 ? -2.977 -1.907 11.892 1.00 88.19 92 ALA A CA 1
ATOM 686 C C . ALA A 1 92 ? -3.763 -2.002 10.569 1.00 88.19 92 ALA A C 1
ATOM 688 O O . ALA A 1 92 ? -4.642 -1.183 10.295 1.00 88.19 92 ALA A O 1
ATOM 689 N N . LEU A 1 93 ? -3.504 -3.036 9.760 1.00 89.62 93 LEU A N 1
ATOM 690 C CA . LEU A 1 93 ? -4.272 -3.303 8.539 1.00 89.62 93 LEU A CA 1
ATOM 691 C C . LEU A 1 93 ? -5.744 -3.632 8.832 1.00 89.62 93 LEU A C 1
ATOM 693 O O . LEU A 1 93 ? -6.630 -3.226 8.079 1.00 89.62 93 LEU A O 1
ATOM 697 N N . GLN A 1 94 ? -6.022 -4.359 9.916 1.00 87.50 94 GLN A N 1
ATOM 698 C CA . GLN A 1 94 ? -7.391 -4.641 10.351 1.00 87.50 94 GLN A CA 1
ATOM 699 C C . GLN A 1 94 ? -8.110 -3.374 10.811 1.00 87.50 94 GLN A C 1
ATOM 701 O O . GLN A 1 94 ? -9.272 -3.193 10.443 1.00 87.50 94 GLN A O 1
ATOM 706 N N . ALA A 1 95 ? -7.431 -2.476 11.528 1.00 87.62 95 ALA A N 1
ATOM 707 C CA . ALA A 1 95 ? -7.985 -1.178 11.903 1.00 87.62 95 ALA A CA 1
ATOM 708 C C . ALA A 1 95 ? -8.393 -0.354 10.666 1.00 87.62 95 ALA A C 1
ATOM 710 O O . ALA A 1 95 ? -9.439 0.285 10.667 1.00 87.62 95 ALA A O 1
ATOM 711 N N . LEU A 1 96 ? -7.644 -0.438 9.559 1.00 89.06 96 LEU A N 1
ATOM 712 C CA . LEU A 1 96 ? -8.021 0.222 8.301 1.00 89.06 96 LEU A CA 1
ATOM 713 C C . LEU A 1 96 ? -9.160 -0.464 7.532 1.00 89.06 96 LEU A C 1
ATOM 715 O O . LEU A 1 96 ? -9.760 0.161 6.659 1.00 89.06 96 LEU A O 1
ATOM 719 N N . SER A 1 97 ? -9.482 -1.730 7.817 1.00 83.19 97 SER A N 1
ATOM 720 C CA . SER A 1 97 ? -10.473 -2.496 7.039 1.00 83.19 97 SER A CA 1
ATOM 721 C C . SER A 1 97 ? -11.901 -1.940 7.127 1.00 83.19 97 SER A C 1
ATOM 723 O O . SER A 1 97 ? -12.714 -2.195 6.236 1.00 83.19 97 SER A O 1
ATOM 725 N N . GLY A 1 98 ? -12.195 -1.155 8.170 1.00 79.12 98 GLY A N 1
ATOM 726 C CA . GLY A 1 98 ? -13.456 -0.431 8.338 1.00 79.12 98 GLY A CA 1
ATOM 727 C C . GLY A 1 98 ? -13.531 0.889 7.566 1.00 79.12 98 GLY A C 1
ATOM 728 O O . GLY A 1 98 ? -14.602 1.493 7.502 1.00 79.12 98 GLY A O 1
ATOM 729 N N . LEU A 1 99 ? -12.423 1.337 6.971 1.00 88.19 99 LEU A N 1
ATOM 730 C CA . LEU A 1 99 ? -12.318 2.629 6.309 1.00 88.19 99 LEU A CA 1
ATOM 731 C C . LEU A 1 99 ? -12.305 2.515 4.782 1.00 88.19 99 LEU A C 1
ATOM 733 O O . LEU A 1 99 ? -11.980 1.499 4.164 1.00 88.19 99 LEU A O 1
ATOM 737 N N . SER A 1 100 ? -12.641 3.642 4.163 1.00 90.25 100 SER A N 1
ATOM 738 C CA . SER A 1 100 ? -12.514 3.891 2.731 1.00 90.25 100 SER A CA 1
ATOM 739 C C . SER A 1 100 ? -11.034 4.093 2.378 1.00 90.25 100 SER A C 1
ATOM 741 O O . SER A 1 100 ? -10.594 5.224 2.201 1.00 90.25 100 SER A O 1
ATOM 743 N N . VAL A 1 101 ? -10.224 3.028 2.371 1.00 90.75 101 VAL A N 1
ATOM 744 C CA . VAL A 1 101 ? -8.761 3.100 2.171 1.00 90.75 101 VAL A CA 1
ATOM 745 C C . VAL A 1 101 ? -8.285 2.019 1.196 1.00 90.75 101 VAL A C 1
ATOM 747 O O . VAL A 1 101 ? -8.755 0.879 1.233 1.00 90.75 101 VAL A O 1
ATOM 750 N N . VAL A 1 102 ? -7.330 2.375 0.334 1.00 92.25 102 VAL A N 1
ATOM 751 C CA . VAL A 1 102 ? -6.537 1.441 -0.481 1.00 92.25 102 VAL A CA 1
ATOM 752 C C . VAL A 1 102 ? -5.137 1.373 0.114 1.00 92.25 102 VAL A C 1
ATOM 754 O O . VAL A 1 102 ? -4.468 2.399 0.197 1.00 92.25 102 VAL A O 1
ATOM 757 N N . VAL A 1 103 ? -4.693 0.186 0.527 1.00 92.44 103 VAL A N 1
ATOM 758 C CA . VAL A 1 103 ? -3.350 -0.025 1.087 1.00 92.44 103 VAL A CA 1
ATOM 759 C C . VAL A 1 103 ? -2.473 -0.730 0.062 1.00 92.44 103 VAL A C 1
ATOM 761 O O . VAL A 1 103 ? -2.886 -1.721 -0.540 1.00 92.44 103 VAL A O 1
ATOM 764 N N . ILE A 1 104 ? -1.264 -0.215 -0.127 1.00 93.62 104 ILE A N 1
ATOM 765 C CA . ILE A 1 104 ? -0.284 -0.692 -1.093 1.00 93.62 104 ILE A CA 1
ATOM 766 C C . ILE A 1 104 ? 1.023 -1.006 -0.356 1.00 93.62 104 ILE A C 1
ATOM 768 O O . ILE A 1 104 ? 1.576 -0.167 0.354 1.00 93.62 104 ILE A O 1
ATOM 772 N N . ALA A 1 105 ? 1.523 -2.225 -0.529 1.00 92.88 105 ALA A N 1
ATOM 773 C CA . ALA A 1 105 ? 2.804 -2.681 -0.007 1.00 92.88 105 ALA A CA 1
ATOM 774 C C . ALA A 1 105 ? 3.865 -2.651 -1.115 1.00 92.88 105 ALA A C 1
ATOM 776 O O . ALA A 1 105 ? 3.639 -3.162 -2.210 1.00 92.88 105 ALA A O 1
ATOM 777 N N . ALA A 1 106 ? 5.036 -2.081 -0.832 1.00 92.25 106 ALA A N 1
ATOM 778 C CA . ALA A 1 106 ? 6.207 -2.197 -1.692 1.00 92.25 106 ALA A CA 1
ATOM 779 C C . ALA A 1 106 ? 6.953 -3.486 -1.335 1.00 92.25 106 ALA A C 1
ATOM 781 O O . ALA A 1 106 ? 7.475 -3.623 -0.225 1.00 92.25 106 ALA A O 1
ATOM 782 N N . VAL A 1 107 ? 6.990 -4.432 -2.270 1.00 91.62 107 VAL A N 1
ATOM 783 C CA . VAL A 1 107 ? 7.554 -5.768 -2.069 1.00 91.62 107 VAL A CA 1
ATOM 784 C C . VAL A 1 107 ? 8.803 -5.922 -2.922 1.00 91.62 107 VAL A C 1
ATOM 786 O O . VAL A 1 107 ? 8.768 -5.753 -4.139 1.00 91.62 107 VAL A O 1
ATOM 789 N N . LEU A 1 108 ? 9.913 -6.252 -2.272 1.00 89.50 108 LEU A N 1
ATOM 790 C CA . LEU A 1 108 ? 11.150 -6.673 -2.911 1.00 89.50 108 LEU A CA 1
ATOM 791 C C . LEU A 1 108 ? 11.073 -8.178 -3.192 1.00 89.50 108 LEU A C 1
ATOM 793 O O . LEU A 1 108 ? 10.864 -8.967 -2.271 1.00 89.50 108 LEU A O 1
ATOM 797 N N . HIS A 1 109 ? 11.246 -8.567 -4.454 1.00 87.81 109 HIS A N 1
ATOM 798 C CA . HIS A 1 109 ? 11.207 -9.953 -4.913 1.00 87.81 109 HIS A CA 1
ATOM 799 C C . HIS A 1 109 ? 12.619 -10.509 -5.113 1.00 87.81 109 HIS A C 1
ATOM 801 O O . HIS A 1 109 ? 13.498 -9.850 -5.675 1.00 87.81 109 HIS A O 1
ATOM 807 N N . PHE A 1 110 ? 12.822 -11.767 -4.725 1.00 84.50 110 PHE A N 1
ATOM 808 C CA . PHE A 1 110 ? 14.085 -12.483 -4.895 1.00 84.50 110 PHE A CA 1
ATOM 809 C C . PHE A 1 110 ? 13.922 -13.709 -5.806 1.00 84.50 110 PHE A C 1
ATOM 811 O O . PHE A 1 110 ? 14.108 -14.846 -5.360 1.00 84.50 110 PHE A O 1
ATOM 818 N N . PRO A 1 111 ? 13.620 -13.520 -7.105 1.00 72.62 111 PRO A N 1
ATOM 819 C CA . PRO A 1 111 ? 13.542 -14.638 -8.026 1.00 72.62 111 PRO A CA 1
ATOM 820 C C . PRO A 1 111 ? 14.942 -15.250 -8.165 1.00 72.62 111 PRO A C 1
ATOM 822 O O . PRO A 1 111 ? 15.879 -14.581 -8.606 1.00 72.62 111 PRO A O 1
ATOM 825 N N . LYS A 1 112 ? 15.083 -16.539 -7.832 1.00 63.25 112 LYS A N 1
ATOM 826 C CA . LYS A 1 112 ? 16.311 -17.336 -8.042 1.00 63.25 112 LYS A CA 1
ATOM 827 C C . LYS A 1 112 ? 17.499 -17.009 -7.115 1.00 63.25 112 LYS A C 1
ATOM 829 O O . LYS A 1 112 ? 18.638 -17.263 -7.505 1.00 63.25 112 LYS A O 1
ATOM 834 N N . ARG A 1 113 ? 17.282 -16.437 -5.925 1.00 59.31 113 ARG A N 1
ATOM 835 C CA . ARG A 1 113 ? 18.360 -16.215 -4.938 1.00 59.31 113 ARG A CA 1
ATOM 836 C C . ARG A 1 113 ? 18.121 -17.024 -3.667 1.00 59.31 113 ARG A C 1
ATOM 838 O O . ARG A 1 113 ? 17.018 -16.987 -3.132 1.00 59.31 113 ARG A O 1
ATOM 845 N N . ASP A 1 114 ? 19.182 -17.654 -3.161 1.00 57.62 114 ASP A N 1
ATOM 846 C CA . ASP A 1 114 ? 19.232 -18.177 -1.793 1.00 57.62 114 ASP A CA 1
ATOM 847 C C . ASP A 1 114 ? 19.315 -16.990 -0.829 1.00 57.62 114 ASP A C 1
ATOM 849 O O . ASP A 1 114 ? 20.391 -16.520 -0.456 1.00 57.62 114 ASP A O 1
ATOM 853 N N . VAL A 1 115 ? 18.155 -16.436 -0.491 1.00 66.69 115 VAL A N 1
ATOM 854 C CA . VAL A 1 115 ? 18.017 -15.523 0.640 1.00 66.69 115 VAL A CA 1
ATOM 855 C C . VAL A 1 115 ? 17.601 -16.381 1.816 1.00 66.69 115 VAL A C 1
ATOM 857 O O . VAL A 1 115 ? 16.547 -17.010 1.776 1.00 66.69 115 VAL A O 1
ATOM 860 N N . ASN A 1 116 ? 18.430 -16.427 2.855 1.00 55.50 116 ASN A N 1
ATOM 861 C CA . ASN A 1 116 ? 18.055 -17.134 4.070 1.00 55.50 116 ASN A CA 1
ATOM 862 C C . ASN A 1 116 ? 16.948 -16.330 4.768 1.00 55.50 116 ASN A C 1
ATOM 864 O O . ASN A 1 116 ? 17.212 -15.189 5.163 1.00 55.50 116 ASN A O 1
ATOM 868 N N . PRO A 1 117 ? 15.725 -16.873 4.920 1.00 56.84 117 PRO A N 1
ATOM 869 C CA . PRO A 1 117 ? 14.733 -16.245 5.777 1.00 56.84 117 PRO A CA 1
ATOM 870 C C . PRO A 1 117 ? 15.307 -16.172 7.195 1.00 56.84 117 PRO A C 1
ATOM 872 O O . PRO A 1 117 ? 15.939 -17.124 7.662 1.00 56.84 117 PRO A O 1
ATOM 875 N N . PHE A 1 118 ? 15.125 -15.040 7.874 1.00 56.19 118 PHE A N 1
ATOM 876 C CA . PHE A 1 118 ? 15.514 -14.933 9.278 1.00 56.19 118 PHE A CA 1
ATOM 877 C C . PHE A 1 118 ? 14.761 -16.001 10.078 1.00 56.19 118 PHE A C 1
ATOM 879 O O . PHE A 1 118 ? 13.556 -16.190 9.890 1.00 56.19 118 PHE A O 1
ATOM 886 N N . SER A 1 119 ? 15.473 -16.747 10.925 1.00 51.84 119 SER A N 1
ATOM 887 C CA . SER A 1 119 ? 14.840 -17.797 11.716 1.00 51.84 119 SER A CA 1
ATOM 888 C C . SER A 1 119 ? 13.934 -17.159 12.770 1.00 51.84 119 SER A C 1
ATOM 890 O O . SER A 1 119 ? 14.277 -16.127 13.347 1.00 51.84 119 SER A O 1
ATOM 892 N N . GLN A 1 120 ? 12.782 -17.776 13.058 1.00 47.59 120 GLN A N 1
ATOM 893 C CA . GLN A 1 120 ? 11.868 -17.258 14.082 1.00 47.59 120 GLN A CA 1
ATOM 894 C C . GLN A 1 120 ? 12.525 -17.140 15.475 1.00 47.59 120 GLN A C 1
ATOM 896 O O . GLN A 1 120 ? 12.086 -16.350 16.305 1.00 47.59 120 GLN A O 1
ATOM 901 N N . ALA A 1 121 ? 13.607 -17.884 15.727 1.00 48.25 121 ALA A N 1
ATOM 902 C CA . ALA A 1 121 ? 14.373 -17.814 16.969 1.00 48.25 121 ALA A CA 1
ATOM 903 C C . ALA A 1 121 ? 15.159 -16.494 17.134 1.00 48.25 121 ALA A C 1
ATOM 905 O O . ALA A 1 121 ? 15.520 -16.144 18.255 1.00 48.25 121 ALA A O 1
ATOM 906 N N . ASP A 1 122 ? 15.365 -15.738 16.049 1.00 47.34 122 ASP A N 1
ATOM 907 C CA . ASP A 1 122 ? 16.065 -14.446 16.041 1.00 47.34 122 ASP A CA 1
ATOM 908 C C . ASP A 1 122 ? 15.103 -13.236 16.139 1.00 47.34 122 ASP A C 1
ATOM 910 O O . ASP A 1 122 ? 15.550 -12.094 16.267 1.00 47.34 122 ASP A O 1
ATOM 914 N N . LEU A 1 123 ? 13.778 -13.469 16.131 1.00 52.25 123 LEU A N 1
ATOM 915 C CA . LEU A 1 123 ? 12.709 -12.447 16.122 1.00 52.25 123 LEU A CA 1
ATOM 916 C C . LEU A 1 123 ? 12.623 -11.594 17.404 1.00 52.25 123 LEU A C 1
ATOM 918 O O . LEU A 1 123 ? 11.867 -10.626 17.453 1.00 52.25 123 LEU A O 1
ATOM 922 N N . GLY A 1 124 ? 13.361 -11.945 18.459 1.00 42.78 124 GLY A N 1
ATOM 923 C CA . GLY A 1 124 ? 13.125 -11.402 19.799 1.00 42.78 124 GLY A CA 1
ATOM 924 C C . GLY A 1 124 ? 13.676 -10.001 20.084 1.00 42.78 124 GLY A C 1
ATOM 925 O O . GLY A 1 124 ? 13.256 -9.407 21.074 1.00 42.78 124 GLY A O 1
ATOM 926 N N . VAL A 1 125 ? 14.642 -9.478 19.313 1.00 43.56 125 VAL A N 1
ATOM 927 C CA . VAL A 1 125 ? 15.391 -8.269 19.746 1.00 43.56 125 VAL A CA 1
ATOM 928 C C . VAL A 1 125 ? 15.894 -7.357 18.609 1.00 43.56 125 VAL A C 1
ATOM 930 O O . VAL A 1 125 ? 16.334 -6.244 18.887 1.00 43.56 125 VAL A O 1
ATOM 933 N N . GLN A 1 126 ? 15.861 -7.758 17.334 1.00 43.81 126 GLN A N 1
ATOM 934 C CA . GLN A 1 126 ? 16.604 -7.029 16.292 1.00 43.81 126 GLN A CA 1
ATOM 935 C C . GLN A 1 126 ? 15.725 -6.245 15.313 1.00 43.81 126 GLN A C 1
ATOM 937 O O . GLN A 1 126 ? 14.727 -6.737 14.799 1.00 43.81 126 GLN A O 1
ATOM 942 N N . SER A 1 127 ? 16.167 -5.019 15.013 1.00 51.72 127 SER A N 1
ATOM 943 C CA . SER A 1 127 ? 15.762 -4.286 13.814 1.00 51.72 127 SER A CA 1
ATOM 944 C C . SER A 1 127 ? 16.127 -5.136 12.596 1.00 51.72 127 SER A C 1
ATOM 946 O O . SER A 1 127 ? 17.310 -5.399 12.365 1.00 51.72 127 SER A O 1
ATOM 948 N N . PHE A 1 128 ? 15.131 -5.622 11.852 1.00 56.62 128 PHE A N 1
ATOM 949 C CA . PHE A 1 128 ? 15.382 -6.405 10.645 1.00 56.62 128 PHE A CA 1
ATOM 950 C C . PHE A 1 128 ? 16.129 -5.534 9.640 1.00 56.62 128 PHE A C 1
ATOM 952 O O . PHE A 1 128 ? 15.630 -4.490 9.215 1.00 56.62 128 PHE A O 1
ATOM 959 N N . ALA A 1 129 ? 17.330 -5.959 9.253 1.00 57.38 129 ALA A N 1
ATOM 960 C CA . ALA A 1 129 ? 18.064 -5.275 8.205 1.00 57.38 129 ALA A CA 1
ATOM 961 C C . ALA A 1 129 ? 17.259 -5.366 6.900 1.00 57.38 129 ALA A C 1
ATOM 963 O O . ALA A 1 129 ? 17.066 -6.450 6.342 1.00 57.38 129 ALA A O 1
ATOM 964 N N . LEU A 1 130 ? 16.786 -4.218 6.413 1.00 61.91 130 LEU A N 1
ATOM 965 C CA . LEU A 1 130 ? 16.241 -4.119 5.066 1.00 61.91 130 LEU A CA 1
ATOM 966 C C . LEU A 1 130 ? 17.351 -4.491 4.086 1.00 61.91 130 LEU A C 1
ATOM 968 O O . LEU A 1 130 ? 18.433 -3.898 4.102 1.00 61.91 130 LEU A O 1
ATOM 972 N N . ILE A 1 131 ? 17.097 -5.492 3.245 1.00 68.62 131 ILE A N 1
ATOM 973 C CA . ILE A 1 131 ? 18.054 -5.860 2.210 1.00 68.62 131 ILE A CA 1
ATOM 974 C C . ILE A 1 131 ? 18.029 -4.730 1.189 1.00 68.62 131 ILE A C 1
ATOM 976 O O . ILE A 1 131 ? 16.955 -4.365 0.717 1.00 68.62 131 ILE A O 1
ATOM 980 N N . SER A 1 132 ? 19.200 -4.181 0.849 1.00 69.94 132 SER A N 1
ATOM 981 C CA . SER A 1 132 ? 19.313 -3.046 -0.071 1.00 69.94 132 SER A CA 1
ATOM 982 C C . SER A 1 132 ? 18.549 -3.318 -1.372 1.00 69.94 132 SER A C 1
ATOM 984 O O . SER A 1 132 ? 18.985 -4.153 -2.178 1.00 69.94 132 SER A O 1
ATOM 986 N N . PRO A 1 133 ? 17.414 -2.637 -1.595 1.00 67.94 133 PRO A N 1
ATOM 987 C CA . PRO A 1 133 ? 16.533 -2.970 -2.691 1.00 67.94 133 PRO A CA 1
ATOM 988 C C . PRO A 1 133 ? 17.087 -2.390 -3.993 1.00 67.94 133 PRO A C 1
ATOM 990 O O . PRO A 1 133 ? 17.644 -1.291 -4.029 1.00 67.94 133 PRO A O 1
ATOM 993 N N . ARG A 1 134 ? 16.925 -3.125 -5.094 1.00 74.31 134 ARG A N 1
ATOM 994 C CA . ARG A 1 134 ? 17.131 -2.585 -6.444 1.00 74.31 134 ARG A CA 1
ATOM 995 C C . ARG A 1 134 ? 15.762 -2.313 -7.037 1.00 74.31 134 ARG A C 1
ATOM 997 O O . ARG A 1 134 ? 14.933 -3.210 -7.021 1.00 74.31 134 ARG A O 1
ATOM 1004 N N . SER A 1 135 ? 15.540 -1.132 -7.610 1.00 75.44 135 SER A N 1
ATOM 1005 C CA . SER A 1 135 ? 14.219 -0.710 -8.107 1.00 75.44 135 SER A CA 1
ATOM 1006 C C . SER A 1 135 ? 13.557 -1.722 -9.050 1.00 75.44 135 SER A C 1
ATOM 1008 O O . SER A 1 135 ? 12.360 -1.947 -8.961 1.00 75.44 135 SER A O 1
ATOM 1010 N N . LYS A 1 136 ? 14.337 -2.403 -9.900 1.00 80.25 136 LYS A N 1
ATOM 1011 C CA . LYS A 1 136 ? 13.837 -3.454 -10.808 1.00 80.25 136 LYS A CA 1
ATOM 1012 C C . LYS A 1 136 ? 13.329 -4.730 -10.119 1.00 80.25 136 LYS A C 1
ATOM 1014 O O . LYS A 1 136 ? 12.632 -5.514 -10.748 1.00 80.25 136 LYS A O 1
ATOM 1019 N N . ASP A 1 137 ? 13.741 -4.956 -8.875 1.00 85.81 137 ASP A N 1
ATOM 1020 C CA . ASP A 1 137 ? 13.361 -6.115 -8.067 1.00 85.81 137 ASP A CA 1
ATOM 1021 C C . ASP A 1 137 ? 12.155 -5.761 -7.157 1.00 85.81 137 ASP A C 1
ATOM 1023 O O . ASP A 1 137 ? 11.633 -6.633 -6.467 1.00 85.81 137 ASP A O 1
ATOM 1027 N N . ILE A 1 138 ? 11.699 -4.498 -7.142 1.00 87.81 138 ILE A N 1
ATOM 1028 C CA . ILE A 1 138 ? 10.554 -4.029 -6.348 1.00 87.81 138 ILE A CA 1
ATOM 1029 C C . ILE A 1 138 ? 9.301 -3.967 -7.225 1.00 87.81 138 ILE A C 1
ATOM 1031 O O . ILE A 1 138 ? 9.328 -3.408 -8.322 1.00 87.81 138 ILE A O 1
ATOM 1035 N N . ALA A 1 139 ? 8.183 -4.459 -6.700 1.00 91.31 139 ALA A N 1
ATOM 1036 C CA . ALA A 1 139 ? 6.851 -4.208 -7.236 1.00 91.31 139 ALA A CA 1
ATOM 1037 C C . ALA A 1 139 ? 5.921 -3.708 -6.124 1.00 91.31 139 ALA A C 1
ATOM 1039 O O . ALA A 1 139 ? 6.124 -4.003 -4.944 1.00 91.31 139 ALA A O 1
ATOM 1040 N N . LEU A 1 140 ? 4.904 -2.932 -6.489 1.00 92.94 140 LEU A N 1
ATOM 1041 C CA . LEU A 1 140 ? 3.855 -2.536 -5.557 1.00 92.94 140 LEU A CA 1
ATOM 1042 C C . LEU A 1 140 ? 2.698 -3.518 -5.626 1.00 92.94 140 LEU A C 1
ATOM 1044 O O . LEU A 1 140 ? 2.330 -3.973 -6.707 1.00 92.94 140 LEU A O 1
ATOM 1048 N N . HIS A 1 141 ? 2.095 -3.778 -4.475 1.00 92.94 141 HIS A N 1
ATOM 1049 C CA . HIS A 1 141 ? 1.024 -4.746 -4.333 1.00 92.94 141 HIS A CA 1
ATOM 1050 C C . HIS A 1 141 ? -0.131 -4.185 -3.528 1.00 92.94 141 HIS A C 1
ATOM 1052 O O . HIS A 1 141 ? 0.067 -3.682 -2.424 1.00 92.94 141 HIS A O 1
ATOM 1058 N N . VAL A 1 142 ? -1.347 -4.302 -4.050 1.00 91.38 142 VAL A N 1
ATOM 1059 C CA . VAL A 1 142 ? -2.553 -3.887 -3.326 1.00 91.38 142 VAL A CA 1
ATOM 1060 C C . VAL A 1 142 ? -2.921 -4.946 -2.290 1.00 91.38 142 VAL A C 1
ATOM 1062 O O . VAL A 1 142 ? -3.117 -6.113 -2.626 1.00 91.38 142 VAL A O 1
ATOM 1065 N N . VAL A 1 143 ? -3.052 -4.543 -1.029 1.00 90.88 143 VAL A N 1
ATOM 1066 C CA . VAL A 1 143 ? -3.501 -5.411 0.067 1.00 90.88 143 VAL A CA 1
ATOM 1067 C C . VAL A 1 143 ? -5.022 -5.542 0.014 1.00 90.88 143 VAL A C 1
ATOM 1069 O O . VAL A 1 143 ? -5.720 -4.541 0.127 1.00 90.88 143 VAL A O 1
ATOM 1072 N N . THR A 1 144 ? -5.567 -6.754 -0.114 1.00 85.19 144 THR A N 1
ATOM 1073 C CA . THR A 1 144 ? -7.026 -6.950 -0.239 1.00 85.19 144 THR A CA 1
ATOM 1074 C C . THR A 1 144 ? -7.693 -7.352 1.057 1.00 85.19 144 THR A C 1
ATOM 1076 O O . THR A 1 144 ? -8.780 -6.872 1.381 1.00 85.19 144 THR A O 1
ATOM 1079 N N . THR A 1 145 ? -7.086 -8.294 1.776 1.00 81.69 145 THR A N 1
ATOM 1080 C CA . THR A 1 145 ? -7.703 -8.897 2.957 1.00 81.69 145 THR A CA 1
ATOM 1081 C C . THR A 1 145 ? -6.663 -9.270 3.984 1.00 81.69 145 THR A C 1
ATOM 1083 O O . THR A 1 145 ? -5.663 -9.901 3.650 1.00 81.69 145 THR A O 1
ATOM 1086 N N . THR A 1 146 ? -6.985 -8.993 5.238 1.00 81.88 146 THR A N 1
ATOM 1087 C CA . THR A 1 146 ? -6.238 -9.459 6.399 1.00 81.88 146 THR A CA 1
ATOM 1088 C C . THR A 1 146 ? -7.131 -10.412 7.178 1.00 81.88 146 THR A C 1
ATOM 1090 O O . THR A 1 146 ? -8.237 -10.047 7.577 1.00 81.88 146 THR A O 1
ATOM 1093 N N . THR A 1 147 ? -6.685 -11.649 7.369 1.00 82.00 147 THR A N 1
ATOM 1094 C CA . THR A 1 147 ? -7.416 -12.672 8.123 1.00 82.00 147 THR A CA 1
ATOM 1095 C C . THR A 1 147 ? -6.601 -13.105 9.330 1.00 82.00 147 THR A C 1
ATOM 1097 O O . THR A 1 147 ? -5.514 -13.658 9.168 1.00 82.00 147 THR A O 1
ATOM 1100 N N . ALA A 1 148 ? -7.136 -12.881 10.530 1.00 76.56 148 ALA A N 1
ATOM 1101 C CA . ALA A 1 148 ? -6.594 -13.463 11.752 1.00 76.56 148 ALA A CA 1
ATOM 1102 C C . ALA A 1 148 ? -6.869 -14.975 11.798 1.00 76.56 148 ALA A C 1
ATOM 1104 O O . ALA A 1 148 ? -7.967 -15.429 11.472 1.00 76.56 148 ALA A O 1
ATOM 1105 N N . GLN A 1 149 ? -5.870 -15.741 12.224 1.00 78.25 149 GLN A N 1
ATOM 1106 C CA . GLN A 1 149 ? -5.895 -17.186 12.435 1.00 78.25 149 GLN A CA 1
ATOM 1107 C C . GLN A 1 149 ? -5.248 -17.498 13.795 1.00 78.25 149 GLN A C 1
ATOM 1109 O O . GLN A 1 149 ? -4.129 -18.000 13.881 1.00 78.25 149 GLN A O 1
ATOM 1114 N N . GLY A 1 150 ? -5.945 -17.158 14.883 1.00 76.31 150 GLY A N 1
ATOM 1115 C CA . GLY A 1 150 ? -5.370 -17.233 16.228 1.00 76.31 150 GLY A CA 1
ATOM 1116 C C . GLY A 1 150 ? -4.300 -16.156 16.427 1.00 76.31 150 GLY A C 1
ATOM 1117 O O . GLY A 1 150 ? -4.592 -14.978 16.244 1.00 76.31 150 GLY A O 1
ATOM 1118 N N . GLU A 1 151 ? -3.079 -16.556 16.792 1.00 71.44 151 GLU A N 1
ATOM 1119 C CA . GLU A 1 151 ? -1.921 -15.647 16.920 1.00 71.44 151 GLU A CA 1
ATOM 1120 C C . GLU A 1 151 ? -1.265 -15.316 15.572 1.00 71.44 151 GLU A C 1
ATOM 1122 O O . GLU A 1 151 ? -0.519 -14.340 15.453 1.00 71.44 151 GLU A O 1
ATOM 1127 N N . LEU A 1 152 ? -1.561 -16.116 14.547 1.00 80.56 152 LEU A N 1
ATOM 1128 C CA . LEU A 1 152 ? -1.093 -15.884 13.194 1.00 80.56 152 LEU A CA 1
ATOM 1129 C C . LEU A 1 152 ? -2.063 -14.986 12.443 1.00 80.56 152 LEU A C 1
ATOM 1131 O O . LEU A 1 152 ? -3.270 -14.949 12.685 1.00 80.56 152 LEU A O 1
ATOM 1135 N N . CYS A 1 153 ? -1.521 -14.283 11.471 1.00 83.69 153 CYS A N 1
ATOM 1136 C CA . CYS A 1 153 ? -2.261 -13.479 10.535 1.00 83.69 153 CYS A CA 1
ATOM 1137 C C . CYS A 1 153 ? -1.817 -13.830 9.120 1.00 83.69 153 CYS A C 1
ATOM 1139 O O . CYS A 1 153 ? -0.629 -14.004 8.859 1.00 83.69 153 CYS A O 1
ATOM 1141 N N . ALA A 1 154 ? -2.783 -13.906 8.209 1.00 86.19 154 ALA A N 1
ATOM 1142 C CA . ALA A 1 154 ? -2.523 -13.961 6.782 1.00 86.19 154 ALA A CA 1
ATOM 1143 C C . ALA A 1 154 ? -3.006 -12.665 6.131 1.00 86.19 154 ALA A C 1
ATOM 1145 O O . ALA A 1 154 ? -4.189 -12.323 6.219 1.00 86.19 154 ALA A O 1
ATOM 1146 N N . VAL A 1 155 ? -2.103 -11.961 5.457 1.00 87.81 155 VAL A N 1
ATOM 1147 C CA . VAL A 1 155 ? -2.447 -10.847 4.573 1.00 87.81 155 VAL A CA 1
ATOM 1148 C C . VAL A 1 155 ? -2.380 -11.364 3.148 1.00 87.81 155 VAL A C 1
ATOM 1150 O O . VAL A 1 155 ? -1.398 -11.978 2.735 1.00 87.81 155 VAL A O 1
ATOM 1153 N N . ARG A 1 156 ? -3.447 -11.132 2.394 1.00 88.50 156 ARG A N 1
ATOM 1154 C CA . ARG A 1 156 ? -3.526 -11.470 0.979 1.00 88.50 156 ARG A CA 1
ATOM 1155 C C . ARG A 1 156 ? -3.419 -10.200 0.157 1.00 88.50 156 ARG A C 1
ATOM 1157 O O . ARG A 1 156 ? -4.112 -9.215 0.431 1.00 88.50 156 ARG A O 1
ATOM 1164 N N . LEU A 1 157 ? -2.551 -10.259 -0.837 1.00 89.00 157 LEU A N 1
ATOM 1165 C CA . LEU A 1 157 ? -2.389 -9.255 -1.868 1.00 89.00 157 LEU A CA 1
ATOM 1166 C C . LEU A 1 157 ? -3.275 -9.615 -3.061 1.00 89.00 157 LEU A C 1
ATOM 1168 O O . LEU A 1 157 ? -3.667 -10.769 -3.258 1.00 89.00 157 LEU A O 1
ATOM 1172 N N . HIS A 1 158 ? -3.626 -8.606 -3.845 1.00 86.25 158 HIS A N 1
ATOM 1173 C CA . HIS A 1 158 ? -4.593 -8.739 -4.927 1.00 86.25 158 HIS A CA 1
ATOM 1174 C C . HIS A 1 158 ? -4.085 -9.627 -6.079 1.00 86.25 158 HIS A C 1
ATOM 1176 O O . HIS A 1 158 ? -4.884 -10.239 -6.783 1.00 86.25 158 HIS A O 1
ATOM 1182 N N . ASP A 1 159 ? -2.770 -9.748 -6.250 1.00 83.81 159 ASP A N 1
ATOM 1183 C CA . ASP A 1 159 ? -2.145 -10.653 -7.223 1.00 83.81 159 ASP A CA 1
ATOM 1184 C C . ASP A 1 159 ? -2.130 -12.128 -6.761 1.00 83.81 159 ASP A C 1
ATOM 1186 O O . ASP A 1 159 ? -1.655 -13.009 -7.477 1.00 83.81 159 ASP A O 1
ATOM 1190 N N . GLY A 1 160 ? -2.672 -12.408 -5.571 1.00 81.75 160 GLY A N 1
ATOM 1191 C CA . GLY A 1 160 ? -2.745 -13.737 -4.973 1.00 81.75 160 GLY A CA 1
ATOM 1192 C C . GLY A 1 160 ? -1.603 -14.053 -4.011 1.00 81.75 160 GLY A C 1
ATOM 1193 O O . GLY A 1 160 ? -1.665 -15.093 -3.352 1.00 81.75 160 GLY A O 1
ATOM 1194 N N . LEU A 1 161 ? -0.603 -13.177 -3.872 1.00 84.75 161 LEU A N 1
ATOM 1195 C CA . LEU A 1 161 ? 0.481 -13.370 -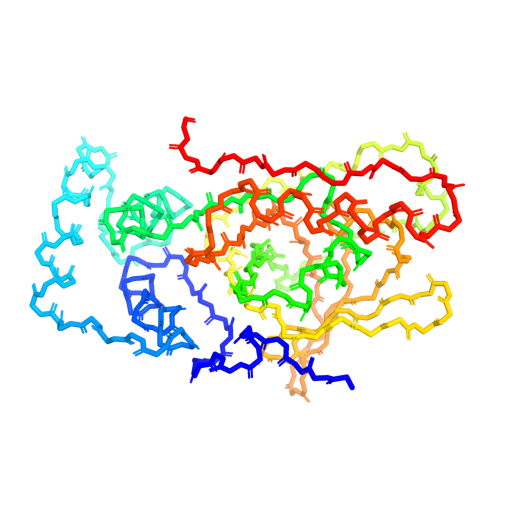2.917 1.00 84.75 161 LEU A CA 1
ATOM 1196 C C . LEU A 1 161 ? -0.064 -13.343 -1.482 1.00 84.75 161 LEU A C 1
ATOM 1198 O O . LEU A 1 161 ? -0.867 -12.486 -1.107 1.00 84.75 161 LEU A O 1
ATOM 1202 N N . VAL A 1 162 ? 0.351 -14.313 -0.669 1.00 85.69 162 VAL A N 1
ATOM 1203 C CA . VAL A 1 162 ? -0.062 -14.425 0.733 1.00 85.69 162 VAL A CA 1
ATOM 1204 C C . VAL A 1 162 ? 1.169 -14.353 1.610 1.00 85.69 162 VAL A C 1
ATOM 1206 O O . VAL A 1 162 ? 2.108 -15.121 1.431 1.00 85.69 162 VAL A O 1
ATOM 1209 N N . LEU A 1 163 ? 1.128 -13.457 2.585 1.00 82.12 163 LEU A N 1
ATOM 1210 C CA . LEU A 1 163 ? 2.142 -13.334 3.617 1.00 82.12 163 LEU A CA 1
ATOM 1211 C C . LEU A 1 163 ? 1.550 -13.728 4.968 1.00 82.12 163 LEU A C 1
ATOM 1213 O O . LEU A 1 163 ? 0.433 -13.334 5.312 1.00 82.12 163 LEU A O 1
ATOM 1217 N N . GLN A 1 164 ? 2.288 -14.566 5.691 1.00 81.19 164 GLN A N 1
ATOM 1218 C CA . GLN A 1 164 ? 1.912 -15.092 6.997 1.00 81.19 164 GLN A CA 1
ATOM 1219 C C . GLN A 1 164 ? 2.924 -14.627 8.040 1.00 81.19 164 GLN A C 1
ATOM 1221 O O . GLN A 1 164 ? 4.129 -14.708 7.810 1.00 81.19 164 GLN A O 1
ATOM 1226 N N . GLY A 1 165 ? 2.433 -14.158 9.180 1.00 75.62 165 GLY A N 1
ATOM 1227 C CA . GLY A 1 165 ? 3.265 -13.702 10.292 1.00 75.62 165 GLY A CA 1
ATOM 1228 C C . GLY A 1 165 ? 2.466 -13.605 11.585 1.00 75.62 165 GLY A C 1
ATOM 1229 O O . GLY A 1 165 ? 1.254 -13.848 11.588 1.00 75.62 165 GLY A O 1
ATOM 1230 N N . GLY A 1 166 ? 3.127 -13.254 12.687 1.00 79.75 166 GLY A N 1
ATOM 1231 C CA . GLY A 1 166 ? 2.423 -12.941 13.928 1.00 79.75 166 GLY A CA 1
ATOM 1232 C C . GLY A 1 166 ? 1.533 -11.709 13.748 1.00 79.75 166 GLY A C 1
ATOM 1233 O O . GLY A 1 166 ? 1.914 -10.757 13.069 1.00 79.75 166 GLY A O 1
ATOM 1234 N N . SER A 1 167 ? 0.348 -11.682 14.369 1.00 74.94 167 SER A N 1
ATOM 1235 C CA . SER A 1 167 ? -0.585 -10.545 14.218 1.00 74.94 167 SER A CA 1
ATOM 1236 C C . SER A 1 167 ? 0.026 -9.190 14.624 1.00 74.94 167 SER A C 1
ATOM 1238 O O . SER A 1 167 ? -0.366 -8.137 14.118 1.00 74.94 167 SER A O 1
ATOM 1240 N N . ARG A 1 168 ? 1.021 -9.245 15.516 1.00 77.19 168 ARG A N 1
ATOM 1241 C CA . ARG A 1 168 ? 1.675 -8.105 16.174 1.00 77.19 168 ARG A CA 1
ATOM 1242 C C . ARG A 1 168 ? 3.016 -7.728 15.558 1.00 77.19 168 ARG A C 1
ATOM 1244 O O . ARG A 1 168 ? 3.611 -6.728 15.948 1.00 77.19 168 ARG A O 1
ATOM 1251 N N . GLU A 1 169 ? 3.528 -8.554 14.657 1.00 79.75 169 GLU A N 1
ATOM 1252 C CA . GLU A 1 169 ? 4.846 -8.350 14.075 1.00 79.75 169 GLU A CA 1
ATOM 1253 C C . GLU A 1 169 ? 4.767 -7.288 12.980 1.00 79.75 169 GLU A C 1
ATOM 1255 O O . GLU A 1 169 ? 3.782 -7.193 12.239 1.00 79.75 169 GLU A O 1
ATOM 1260 N N . SER A 1 170 ? 5.817 -6.469 12.882 1.00 85.00 170 SER A N 1
ATOM 1261 C CA . SER A 1 170 ? 5.973 -5.592 11.727 1.00 85.00 170 SER A CA 1
ATOM 1262 C C . SER A 1 170 ? 6.077 -6.457 10.479 1.00 85.00 170 SER A C 1
ATOM 1264 O O . SER A 1 170 ? 6.960 -7.306 10.375 1.00 85.00 170 SER A O 1
ATOM 1266 N N . LEU A 1 171 ? 5.195 -6.207 9.518 1.00 86.38 171 LEU A N 1
ATOM 1267 C CA . LEU A 1 171 ? 5.233 -6.867 8.219 1.00 86.38 171 LEU A CA 1
ATOM 1268 C C . LEU A 1 171 ? 6.376 -6.312 7.352 1.00 86.38 171 LEU A C 1
ATOM 1270 O O . LEU A 1 171 ? 6.843 -6.991 6.443 1.00 86.38 171 LEU A O 1
ATOM 1274 N N . VAL A 1 172 ? 6.840 -5.086 7.637 1.00 87.38 172 VAL A N 1
ATOM 1275 C CA . VAL A 1 172 ? 8.046 -4.494 7.034 1.00 87.38 172 VAL A CA 1
ATOM 1276 C C . VAL A 1 172 ? 9.284 -5.071 7.710 1.00 87.38 172 VAL A C 1
ATOM 1278 O O . VAL A 1 172 ? 9.389 -5.008 8.937 1.00 87.38 172 VAL A O 1
ATOM 1281 N N . GLY A 1 173 ? 10.235 -5.566 6.912 1.00 83.19 173 GLY A N 1
ATOM 1282 C CA . GLY A 1 173 ? 11.530 -6.060 7.392 1.00 83.19 173 GLY A CA 1
ATOM 1283 C C . GLY A 1 173 ? 11.731 -7.576 7.284 1.00 83.19 173 GLY A C 1
ATOM 1284 O O . GLY A 1 173 ? 12.743 -7.986 6.719 1.00 83.19 173 GLY A O 1
ATOM 1285 N N . PRO A 1 174 ? 10.824 -8.440 7.764 1.00 80.75 174 PRO A N 1
ATOM 1286 C CA . PRO A 1 174 ? 10.996 -9.884 7.626 1.00 80.75 174 PRO A CA 1
ATOM 1287 C C . PRO A 1 174 ? 10.978 -10.353 6.163 1.00 80.75 174 PRO A C 1
ATOM 1289 O O . PRO A 1 174 ? 10.183 -9.882 5.346 1.00 80.75 174 PRO A O 1
ATOM 1292 N N . VAL A 1 175 ? 11.849 -11.313 5.839 1.00 83.12 175 VAL A N 1
ATOM 1293 C CA . VAL A 1 175 ? 11.787 -12.060 4.574 1.00 83.12 175 VAL A CA 1
ATOM 1294 C C . VAL A 1 175 ? 10.790 -13.198 4.750 1.00 83.12 175 VAL A C 1
ATOM 1296 O O . VAL A 1 175 ? 10.926 -13.995 5.677 1.00 83.12 175 VAL A O 1
ATOM 1299 N N . PHE A 1 176 ? 9.816 -13.297 3.854 1.00 80.62 176 PHE A N 1
ATOM 1300 C CA . PHE A 1 176 ? 8.783 -14.325 3.882 1.00 80.62 176 PHE A CA 1
ATOM 1301 C C . PHE A 1 176 ? 8.791 -15.145 2.584 1.00 80.62 176 PHE A C 1
ATOM 1303 O O . PHE A 1 176 ? 9.122 -14.620 1.514 1.00 80.62 176 PHE A O 1
ATOM 1310 N N . PRO A 1 177 ? 8.451 -16.442 2.653 1.00 79.44 177 PRO A N 1
ATOM 1311 C CA . PRO A 1 177 ? 8.232 -17.242 1.460 1.00 79.44 177 PRO A CA 1
ATOM 1312 C C . PRO A 1 177 ? 6.923 -16.820 0.780 1.00 79.44 177 PRO A C 1
ATOM 1314 O O . PRO A 1 177 ? 5.900 -16.630 1.434 1.00 79.44 177 PRO A O 1
ATOM 1317 N N . SER A 1 178 ? 6.958 -16.717 -0.541 1.00 75.94 178 SER A N 1
ATOM 1318 C CA . SER A 1 178 ? 5.810 -16.513 -1.414 1.00 75.94 178 SER A CA 1
ATOM 1319 C C . SER A 1 178 ? 5.658 -17.720 -2.334 1.00 75.94 178 SER A C 1
ATOM 1321 O O . SER A 1 178 ? 6.625 -18.235 -2.900 1.00 75.94 178 SER A O 1
ATOM 1323 N N . SER A 1 179 ? 4.422 -18.169 -2.498 1.00 64.44 179 SER A N 1
ATOM 1324 C CA . SER A 1 179 ? 4.038 -19.188 -3.469 1.00 64.44 179 SER A CA 1
ATOM 1325 C C . SER A 1 179 ? 2.871 -18.645 -4.277 1.00 64.44 179 SER A C 1
ATOM 1327 O O . SER A 1 179 ? 1.775 -18.476 -3.739 1.00 64.44 179 SER A O 1
ATOM 1329 N N . GLY A 1 180 ? 3.108 -18.352 -5.555 1.00 57.53 180 GLY A N 1
ATOM 1330 C CA . GLY A 1 180 ? 2.034 -18.057 -6.501 1.00 57.53 180 GLY A CA 1
ATOM 1331 C C . GLY A 1 180 ? 1.259 -19.327 -6.864 1.00 57.53 180 GLY A C 1
ATOM 1332 O O . GLY A 1 180 ? 1.767 -20.432 -6.686 1.00 57.53 180 GLY A O 1
ATOM 1333 N N . GLY A 1 181 ? 0.046 -19.176 -7.403 1.00 48.78 181 GLY A N 1
ATOM 1334 C CA . GLY A 1 181 ? -0.801 -20.309 -7.807 1.00 48.78 181 GLY A CA 1
ATOM 1335 C C . GLY A 1 181 ? -0.175 -21.240 -8.858 1.00 48.78 181 GLY A C 1
ATOM 1336 O O . GLY A 1 181 ? -0.480 -22.426 -8.848 1.00 48.78 181 GLY A O 1
ATOM 1337 N N . ASP A 1 182 ? 0.742 -20.725 -9.691 1.00 50.38 182 ASP A N 1
ATOM 1338 C CA . ASP A 1 182 ? 1.330 -21.437 -10.842 1.00 50.38 182 ASP A CA 1
ATOM 1339 C C . ASP A 1 182 ? 2.871 -21.287 -10.964 1.00 50.38 182 ASP A C 1
ATOM 1341 O O . ASP A 1 182 ? 3.454 -21.622 -11.996 1.00 50.38 182 ASP A O 1
ATOM 1345 N N . GLY A 1 183 ? 3.559 -20.745 -9.948 1.00 53.66 183 GLY A N 1
ATOM 1346 C CA . GLY A 1 183 ? 4.973 -20.333 -10.038 1.00 53.66 183 GLY A CA 1
ATOM 1347 C C . GLY A 1 183 ? 5.914 -20.992 -9.018 1.00 53.66 183 GLY A C 1
ATOM 1348 O O . GLY A 1 183 ? 5.451 -21.537 -8.016 1.00 53.66 183 GLY A O 1
ATOM 1349 N N . PRO A 1 184 ? 7.245 -20.941 -9.243 1.00 56.34 184 PRO A N 1
ATOM 1350 C CA . PRO A 1 184 ? 8.221 -21.409 -8.263 1.00 56.34 184 PRO A CA 1
ATOM 1351 C C . PRO A 1 184 ? 8.124 -20.586 -6.975 1.00 56.34 184 PRO A C 1
ATOM 1353 O O . PRO A 1 184 ? 7.894 -19.378 -7.023 1.00 56.34 184 PRO A O 1
ATOM 1356 N N . SER A 1 185 ? 8.334 -21.240 -5.833 1.00 70.81 185 SER A N 1
ATOM 1357 C CA . SER A 1 185 ? 8.463 -20.573 -4.537 1.00 70.81 185 SER A CA 1
ATOM 1358 C C . SER A 1 185 ? 9.565 -19.514 -4.605 1.00 70.81 185 SER A C 1
ATOM 1360 O O . SER A 1 185 ? 10.714 -19.842 -4.915 1.00 70.81 185 SER A O 1
ATOM 1362 N N . GLU A 1 186 ? 9.220 -18.261 -4.327 1.00 80.00 186 GLU A N 1
ATOM 1363 C CA . GLU A 1 186 ? 10.165 -17.147 -4.256 1.00 80.00 186 GLU A CA 1
ATOM 1364 C C . GLU A 1 186 ? 10.189 -16.558 -2.847 1.00 80.00 186 GLU A C 1
ATOM 1366 O O . GLU A 1 186 ? 9.243 -16.710 -2.080 1.00 80.00 186 GLU A O 1
ATOM 1371 N N . TYR A 1 187 ? 11.281 -15.888 -2.491 1.00 84.88 187 TYR A N 1
ATOM 1372 C CA . TYR A 1 187 ? 11.343 -15.115 -1.256 1.00 84.88 187 TYR A CA 1
ATOM 1373 C C . TYR A 1 187 ? 11.001 -13.658 -1.545 1.00 84.88 187 TYR A C 1
ATOM 1375 O O . TYR A 1 187 ? 11.379 -13.112 -2.587 1.00 84.88 187 TYR A O 1
ATOM 1383 N N . CYS A 1 188 ? 10.319 -13.026 -0.597 1.00 87.31 188 CYS A N 1
ATOM 1384 C CA . CYS A 1 188 ? 9.884 -11.641 -0.680 1.00 87.31 188 CYS A CA 1
ATOM 1385 C C . CYS A 1 188 ? 10.166 -10.906 0.635 1.00 87.31 188 CYS A C 1
ATOM 1387 O O . CYS A 1 188 ? 10.273 -11.521 1.692 1.00 87.31 188 CYS A O 1
ATOM 1389 N N . GLN A 1 189 ? 10.270 -9.581 0.580 1.00 88.19 189 GLN A N 1
ATOM 1390 C CA . GLN A 1 189 ? 10.385 -8.713 1.756 1.00 88.19 189 GLN A CA 1
ATOM 1391 C C . GLN A 1 189 ? 9.534 -7.465 1.529 1.00 88.19 189 GLN A C 1
ATOM 1393 O O . GLN A 1 189 ? 9.655 -6.828 0.482 1.00 88.19 189 GLN A O 1
ATOM 1398 N N . ILE A 1 190 ? 8.691 -7.082 2.493 1.00 89.75 190 ILE A N 1
ATOM 1399 C CA . ILE A 1 190 ? 8.047 -5.765 2.436 1.00 89.75 190 ILE A CA 1
ATOM 1400 C C . ILE A 1 190 ? 9.086 -4.731 2.863 1.00 89.75 190 ILE A C 1
ATOM 1402 O O . ILE A 1 190 ? 9.630 -4.801 3.966 1.00 89.75 190 ILE A O 1
ATOM 1406 N N . VAL A 1 191 ? 9.353 -3.775 1.979 1.00 88.69 191 VAL A N 1
ATOM 1407 C CA . VAL A 1 191 ? 10.334 -2.699 2.190 1.00 88.69 191 VAL A CA 1
ATOM 1408 C C . VAL A 1 191 ? 9.675 -1.338 2.414 1.00 88.69 191 VAL A C 1
ATOM 1410 O O . VAL A 1 191 ? 10.356 -0.370 2.736 1.00 88.69 191 VAL A O 1
ATOM 1413 N N . GLY A 1 192 ? 8.352 -1.256 2.268 1.00 88.88 192 GLY A N 1
ATOM 1414 C CA . GLY A 1 192 ? 7.578 -0.053 2.542 1.00 88.88 192 GLY A CA 1
ATOM 1415 C C . GLY A 1 192 ? 6.081 -0.286 2.390 1.00 88.88 192 GLY A C 1
ATOM 1416 O O . GLY A 1 192 ? 5.642 -1.290 1.828 1.00 88.88 192 GLY A O 1
ATOM 1417 N N . ASN A 1 193 ? 5.291 0.656 2.889 1.00 92.69 193 ASN A N 1
ATOM 1418 C CA . ASN A 1 193 ? 3.845 0.668 2.733 1.00 92.69 193 ASN A CA 1
ATOM 1419 C C . ASN A 1 193 ? 3.363 2.100 2.519 1.00 92.69 193 ASN A C 1
ATOM 1421 O O . ASN A 1 193 ? 3.989 3.046 2.993 1.00 92.69 193 ASN A O 1
ATOM 1425 N N . PHE A 1 194 ? 2.244 2.244 1.826 1.00 92.94 194 PHE A N 1
ATOM 1426 C CA . PHE A 1 194 ? 1.484 3.480 1.817 1.00 92.94 194 PHE A CA 1
ATOM 1427 C C . PHE A 1 194 ? 0.002 3.182 1.596 1.00 92.94 194 PHE A C 1
ATOM 1429 O O . PHE A 1 194 ? -0.387 2.143 1.067 1.00 92.94 194 PHE A O 1
ATOM 1436 N N . ALA A 1 195 ? -0.836 4.107 2.019 1.00 93.06 195 ALA A N 1
ATOM 1437 C CA . ALA A 1 195 ? -2.274 4.044 1.984 1.00 93.06 195 ALA A CA 1
ATOM 1438 C C . ALA A 1 195 ? -2.815 5.312 1.325 1.00 93.06 195 ALA A C 1
ATOM 1440 O O . ALA A 1 195 ? -2.261 6.401 1.480 1.00 93.06 195 ALA A O 1
ATOM 1441 N N . VAL A 1 196 ? -3.899 5.150 0.573 1.00 94.00 196 VAL A N 1
ATOM 1442 C CA . VAL A 1 196 ? -4.566 6.212 -0.182 1.00 94.00 196 VAL A CA 1
ATOM 1443 C C . VAL A 1 196 ? -6.025 6.265 0.240 1.00 94.00 196 VAL A C 1
ATOM 1445 O O . VAL A 1 196 ? -6.688 5.231 0.344 1.00 94.00 196 VAL A O 1
ATOM 1448 N N . THR A 1 197 ? -6.539 7.466 0.489 1.00 93.75 197 THR A N 1
ATOM 1449 C CA . THR A 1 197 ? -7.939 7.676 0.874 1.00 93.75 197 THR A CA 1
ATOM 1450 C C . THR A 1 197 ? -8.422 9.085 0.556 1.00 93.75 197 THR A C 1
ATOM 1452 O O . THR A 1 197 ? -7.630 9.993 0.321 1.00 93.75 197 THR A O 1
ATOM 1455 N N . ARG A 1 198 ? -9.743 9.272 0.567 1.00 91.31 198 ARG A N 1
ATOM 1456 C CA . ARG A 1 198 ? -10.393 10.590 0.562 1.00 91.31 198 ARG A CA 1
ATOM 1457 C C . ARG A 1 198 ? -10.689 11.130 1.953 1.00 91.31 198 ARG A C 1
ATOM 1459 O O . ARG A 1 198 ? -11.091 12.283 2.080 1.00 91.31 198 ARG A O 1
ATOM 1466 N N . LEU A 1 199 ? -10.541 10.296 2.976 1.00 92.19 199 LEU A N 1
ATOM 1467 C CA . LEU A 1 199 ? -10.774 10.715 4.345 1.00 92.19 199 LEU A CA 1
ATOM 1468 C C . LEU A 1 199 ? -9.668 11.688 4.767 1.00 92.19 199 LEU A C 1
ATOM 1470 O O . LEU A 1 199 ? -8.493 11.485 4.426 1.00 92.19 199 LEU A O 1
ATOM 1474 N N . PRO A 1 200 ? -10.013 12.757 5.496 1.00 91.31 200 PRO A N 1
ATOM 1475 C CA . PRO A 1 200 ? -9.003 13.608 6.086 1.00 91.31 200 PRO A CA 1
ATOM 1476 C C . PRO A 1 200 ? -8.236 12.819 7.152 1.00 91.31 200 PRO A C 1
ATOM 1478 O O . PRO A 1 200 ? -8.787 11.963 7.844 1.00 91.31 200 PRO A O 1
ATOM 1481 N N . ARG A 1 201 ? -6.950 13.135 7.304 1.00 90.50 201 ARG A N 1
ATOM 1482 C CA . ARG A 1 201 ? -6.033 12.416 8.198 1.00 90.50 201 ARG A CA 1
ATOM 1483 C C . ARG A 1 201 ? -6.572 12.227 9.624 1.00 90.50 201 ARG A C 1
ATOM 1485 O O . ARG A 1 201 ? -6.461 11.130 10.160 1.00 90.50 201 ARG A O 1
ATOM 1492 N N . PHE A 1 202 ? -7.193 13.258 10.197 1.00 91.81 202 PHE A N 1
ATOM 1493 C CA . PHE A 1 202 ? -7.700 13.207 11.571 1.00 91.81 202 PHE A CA 1
ATOM 1494 C C . PHE A 1 202 ? -8.802 12.149 11.771 1.00 91.81 202 PHE A C 1
ATOM 1496 O O . PHE A 1 202 ? -8.897 11.579 12.851 1.00 91.81 202 PHE A O 1
ATOM 1503 N N . GLU A 1 203 ? -9.621 11.854 10.750 1.00 92.81 203 GLU A N 1
ATOM 1504 C CA . GLU A 1 203 ? -10.649 10.802 10.840 1.00 92.81 203 GLU A CA 1
ATOM 1505 C C . GLU A 1 203 ? -10.019 9.407 10.866 1.00 92.81 203 GLU A C 1
ATOM 1507 O O . GLU A 1 203 ? -10.501 8.516 11.561 1.00 92.81 203 GLU A O 1
ATOM 1512 N N . ILE A 1 204 ? -8.920 9.228 10.131 1.00 92.19 20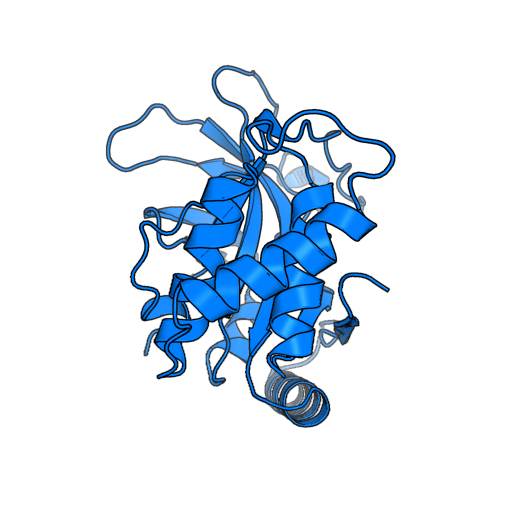4 ILE A N 1
ATOM 1513 C CA . ILE A 1 204 ? -8.167 7.972 10.079 1.00 92.19 204 ILE A CA 1
ATOM 1514 C C . ILE A 1 204 ? -7.501 7.720 11.431 1.00 92.19 204 ILE A C 1
ATOM 1516 O O . ILE A 1 204 ? -7.636 6.633 11.987 1.00 92.19 204 ILE A O 1
ATOM 1520 N N . GLU A 1 205 ? -6.813 8.731 11.965 1.00 92.50 205 GLU A N 1
ATOM 1521 C CA . GLU A 1 205 ? -6.146 8.663 13.269 1.00 92.50 205 GLU A CA 1
ATOM 1522 C C . GLU A 1 205 ? -7.157 8.372 14.383 1.00 92.50 205 GLU A C 1
ATOM 1524 O O . GLU A 1 205 ? -6.978 7.405 15.121 1.00 92.50 205 GLU A O 1
ATOM 1529 N N . ALA A 1 206 ? -8.273 9.108 14.430 1.00 92.19 206 ALA A N 1
ATOM 1530 C CA . ALA A 1 206 ? -9.328 8.881 15.415 1.00 92.19 206 ALA A CA 1
ATOM 1531 C C . ALA A 1 206 ? -9.917 7.460 15.335 1.00 92.19 206 ALA A C 1
ATOM 1533 O O . ALA A 1 206 ? -10.166 6.836 16.365 1.00 92.19 206 ALA A O 1
ATOM 1534 N N . HIS A 1 207 ? -10.110 6.919 14.127 1.00 92.06 207 HIS A N 1
ATOM 1535 C CA . HIS A 1 207 ? -10.605 5.553 13.954 1.00 92.06 207 HIS A CA 1
ATOM 1536 C C . HIS A 1 207 ? -9.604 4.497 14.441 1.00 92.06 207 HIS A C 1
ATOM 1538 O O . HIS A 1 207 ? -9.996 3.532 15.098 1.00 92.06 207 HIS A O 1
ATOM 1544 N N . ILE A 1 208 ? -8.313 4.674 14.137 1.00 90.06 208 ILE A N 1
ATOM 1545 C CA . ILE A 1 208 ? -7.248 3.783 14.614 1.00 90.06 208 ILE A CA 1
ATOM 1546 C C . ILE A 1 208 ? -7.190 3.827 16.144 1.00 90.06 208 ILE A C 1
ATOM 1548 O O . ILE A 1 208 ? -7.183 2.777 16.785 1.00 90.06 208 ILE A O 1
ATOM 1552 N N . GLU A 1 209 ? -7.207 5.019 16.740 1.00 90.38 209 GLU A N 1
ATOM 1553 C CA . GLU A 1 209 ? -7.214 5.193 18.194 1.00 90.38 209 GLU A CA 1
ATOM 1554 C C . GLU A 1 209 ? -8.421 4.510 18.848 1.00 90.38 209 GLU A C 1
ATOM 1556 O O . GLU A 1 209 ? -8.258 3.753 19.806 1.00 90.38 209 GLU A O 1
ATOM 1561 N N . GLU A 1 210 ? -9.626 4.714 18.308 1.00 90.44 210 GLU A N 1
ATOM 1562 C CA . GLU A 1 210 ? -10.852 4.082 18.802 1.00 90.44 210 GLU A CA 1
ATOM 1563 C C . GLU A 1 210 ? -10.788 2.551 18.705 1.00 90.44 210 GLU A C 1
ATOM 1565 O O . GLU A 1 210 ? -11.216 1.850 19.628 1.00 90.44 210 GLU A O 1
ATOM 1570 N N . TRP A 1 211 ? -10.246 2.018 17.606 1.00 87.81 211 TRP A N 1
ATOM 1571 C CA . TRP A 1 211 ? -10.074 0.581 17.418 1.00 87.81 211 TRP A CA 1
ATOM 1572 C C . TRP A 1 211 ? -9.108 0.005 18.457 1.00 87.81 211 TRP A C 1
ATOM 1574 O O . TRP A 1 211 ? -9.461 -0.943 19.159 1.00 87.81 211 TRP A O 1
ATOM 1584 N N . PHE A 1 212 ? -7.927 0.608 18.620 1.00 86.69 212 PHE A N 1
ATOM 1585 C CA . PHE A 1 212 ? -6.902 0.119 19.548 1.00 86.69 212 PHE A CA 1
ATOM 1586 C C . PHE A 1 212 ? -7.296 0.306 21.020 1.00 86.69 212 PHE A C 1
ATOM 1588 O O . PHE A 1 212 ? -6.946 -0.536 21.843 1.00 86.69 212 PHE A O 1
ATOM 1595 N N . ALA A 1 213 ? -8.100 1.319 21.360 1.00 86.56 213 ALA A N 1
ATOM 1596 C CA . ALA A 1 213 ? -8.656 1.485 22.707 1.00 86.56 213 ALA A CA 1
ATOM 1597 C C . ALA A 1 213 ? -9.592 0.332 23.125 1.00 86.56 213 ALA A C 1
ATOM 1599 O O . ALA A 1 213 ? -9.804 0.099 24.316 1.00 86.56 213 ALA A O 1
ATOM 1600 N N . ARG A 1 214 ? -10.164 -0.396 22.155 1.00 83.12 214 ARG A N 1
ATOM 1601 C CA . ARG A 1 214 ? -11.062 -1.540 22.388 1.00 83.12 214 ARG A CA 1
ATOM 1602 C C . ARG A 1 214 ? -10.330 -2.880 22.476 1.00 83.12 214 ARG A C 1
ATOM 1604 O O . ARG A 1 214 ? -10.950 -3.871 22.863 1.00 83.12 214 ARG A O 1
ATOM 1611 N N . VAL A 1 215 ? -9.043 -2.932 22.131 1.00 74.94 215 VAL A N 1
ATOM 1612 C CA . VAL A 1 215 ? -8.232 -4.157 22.160 1.00 74.94 215 VAL A CA 1
ATOM 1613 C C . VAL A 1 215 ? -7.458 -4.224 23.486 1.00 74.94 215 VAL A C 1
ATOM 1615 O O . VAL A 1 215 ? -6.871 -3.226 23.900 1.00 74.94 215 VAL A O 1
ATOM 1618 N N . PRO A 1 216 ? -7.435 -5.372 24.194 1.00 58.19 216 PRO A N 1
ATOM 1619 C CA . PRO A 1 216 ? -6.717 -5.501 25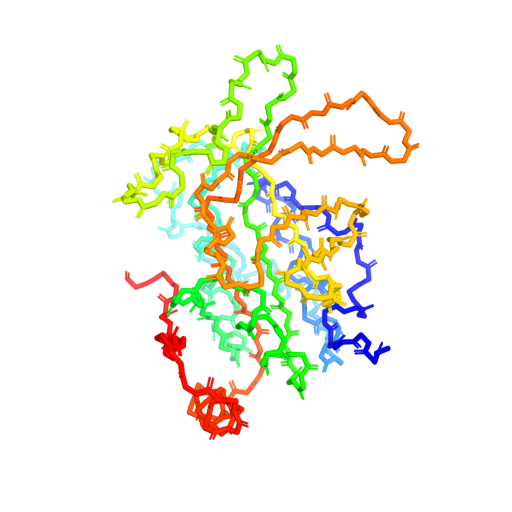.461 1.00 58.19 216 PRO A CA 1
ATOM 1620 C C . PRO A 1 216 ? -5.207 -5.223 25.293 1.00 58.19 216 PRO A C 1
ATOM 1622 O O . PRO A 1 216 ? -4.476 -5.965 24.638 1.00 58.19 216 PRO A O 1
ATOM 1625 N N . TYR A 1 217 ? -4.789 -4.103 25.888 1.00 55.69 217 TYR A N 1
ATOM 1626 C CA . TYR A 1 217 ? -3.503 -3.403 25.797 1.00 55.69 217 TYR A CA 1
ATOM 1627 C C . TYR A 1 217 ? -2.236 -4.272 25.858 1.00 55.69 217 TYR A C 1
ATOM 1629 O O . TYR A 1 217 ? -2.006 -4.948 26.855 1.00 55.69 217 TYR A O 1
ATOM 1637 N N . THR A 1 218 ? -1.355 -4.126 24.855 1.00 57.28 218 THR A N 1
ATOM 1638 C CA . THR A 1 218 ? 0.129 -4.239 24.971 1.00 57.28 218 THR A CA 1
ATOM 1639 C C . THR A 1 218 ? 0.912 -3.587 23.810 1.00 57.28 218 THR A C 1
ATOM 1641 O O . THR A 1 218 ? 2.139 -3.614 23.829 1.00 57.28 218 THR A O 1
ATOM 1644 N N . GLN A 1 219 ? 0.262 -3.002 22.795 1.00 63.62 219 GLN A N 1
ATOM 1645 C CA . GLN A 1 219 ? 0.936 -2.575 21.558 1.00 63.62 219 GLN A CA 1
ATOM 1646 C C . GLN A 1 219 ? 1.017 -1.053 21.398 1.00 63.62 219 GLN A C 1
ATOM 1648 O O . GLN A 1 219 ? 0.200 -0.315 21.944 1.00 63.62 219 GLN A O 1
ATOM 1653 N N . ALA A 1 220 ? 1.998 -0.602 20.613 1.00 74.69 220 ALA A N 1
ATOM 1654 C CA . ALA A 1 220 ? 2.078 0.777 20.153 1.00 74.69 220 ALA A CA 1
ATOM 1655 C C . ALA A 1 220 ? 0.954 1.053 19.143 1.00 74.69 220 ALA A C 1
ATOM 1657 O O . ALA A 1 220 ? 0.852 0.363 18.128 1.00 74.69 220 ALA A O 1
ATOM 1658 N N . THR A 1 221 ? 0.122 2.058 19.419 1.00 83.62 221 THR A N 1
ATOM 1659 C CA . THR A 1 221 ? -0.902 2.527 18.479 1.00 83.62 221 THR A CA 1
ATOM 1660 C C . THR A 1 221 ? -0.228 3.019 17.193 1.00 83.62 221 THR A C 1
ATOM 1662 O O . THR A 1 221 ? 0.694 3.836 17.286 1.00 83.62 221 THR A O 1
ATOM 1665 N N . PRO A 1 222 ? -0.656 2.554 16.005 1.00 84.06 222 PRO A N 1
ATOM 1666 C CA . PRO A 1 222 ? -0.090 3.005 14.744 1.00 84.06 222 PRO A CA 1
ATOM 1667 C C . PRO A 1 222 ? -0.272 4.504 14.544 1.00 84.06 222 PRO A C 1
ATOM 1669 O O . PRO A 1 222 ? -1.350 5.049 14.772 1.00 84.06 222 PRO A O 1
ATOM 1672 N N . SER A 1 223 ? 0.784 5.149 14.067 1.00 88.50 223 SER A N 1
ATOM 1673 C CA . SER A 1 223 ? 0.769 6.545 13.654 1.00 88.50 223 SER A CA 1
ATOM 1674 C C . SER A 1 223 ? 0.666 6.659 12.136 1.00 88.50 223 SER A C 1
ATOM 1676 O O . SER A 1 223 ? 1.165 5.813 11.387 1.00 88.50 223 SER A O 1
ATOM 1678 N N . VAL A 1 224 ? -0.009 7.715 11.687 1.00 89.12 224 VAL A N 1
ATOM 1679 C CA . VAL A 1 224 ? -0.120 8.081 10.276 1.00 89.12 224 VAL A CA 1
ATOM 1680 C C . VAL A 1 224 ? 1.055 8.991 9.923 1.00 89.12 224 VAL A C 1
ATOM 1682 O O . VAL A 1 224 ? 1.186 10.084 10.474 1.00 89.12 224 VAL A O 1
ATOM 1685 N N . VAL A 1 225 ? 1.915 8.573 8.998 1.00 90.00 225 VAL A N 1
ATOM 1686 C CA . VAL A 1 225 ? 3.099 9.342 8.586 1.00 90.00 225 VAL A CA 1
ATOM 1687 C C . VAL A 1 225 ? 2.907 9.841 7.146 1.00 90.00 225 VAL A C 1
ATOM 1689 O O . VAL A 1 225 ? 2.546 9.053 6.274 1.00 90.00 225 VAL A O 1
ATOM 1692 N N . PRO A 1 226 ? 3.080 11.144 6.849 1.00 85.19 226 PRO A N 1
ATOM 1693 C CA . PRO A 1 226 ? 3.006 11.641 5.475 1.00 85.19 226 PRO A CA 1
ATOM 1694 C C . PRO A 1 226 ? 4.078 10.996 4.593 1.00 85.19 226 PRO A C 1
ATOM 1696 O O . PRO A 1 226 ? 5.226 10.868 5.009 1.00 85.19 226 PRO A O 1
ATOM 1699 N N . VAL A 1 227 ? 3.728 10.645 3.355 1.00 81.56 227 VAL A N 1
ATOM 1700 C CA . VAL A 1 227 ? 4.700 10.125 2.382 1.00 81.56 227 VAL A CA 1
ATOM 1701 C C . VAL A 1 227 ? 5.120 11.246 1.431 1.00 81.56 227 VAL A C 1
ATOM 1703 O O . VAL A 1 227 ? 4.263 11.903 0.846 1.00 81.56 227 VAL A O 1
ATOM 1706 N N . GLY A 1 228 ? 6.431 11.447 1.249 1.00 61.59 228 GLY A N 1
ATOM 1707 C CA . GLY A 1 228 ? 6.975 12.383 0.254 1.00 61.59 228 GLY A CA 1
ATOM 1708 C C . GLY A 1 228 ? 7.118 13.844 0.703 1.00 61.59 228 GLY A C 1
ATOM 1709 O O . GLY A 1 228 ? 7.019 14.729 -0.146 1.00 61.59 228 GLY A O 1
ATOM 1710 N N . GLN A 1 229 ? 7.343 14.095 1.999 1.00 44.03 229 GLN A N 1
ATOM 1711 C CA . GLN A 1 229 ? 7.821 15.391 2.514 1.00 44.03 229 GLN A CA 1
ATOM 1712 C C . GLN A 1 229 ? 9.340 15.400 2.686 1.00 44.03 229 GLN A C 1
ATOM 1714 O O . GLN A 1 229 ? 9.888 14.338 3.060 1.00 44.03 229 GLN A O 1
#

Radius of gyration: 17.53 Å; chains: 1; bounding box: 36×40×47 Å

pLDDT: mean 79.04, std 13.76, range [40.22, 94.0]

Secondary structure (DSSP, 8-state):
----GGGG--S-SEEESSHHHHHHHHHHHHGGGT----HHHHHHHHHHHHHHH-TT---TTS--TTHHHHHHHHHHHTT-EEEEEES-BHHHHHHHTTSSEEEEEEEEEETT--PPPPPGGGTTT---------GGGEEEEEEEEEEEETTEEEEEETTS-EEEEETTSBSBS-EEEE--SSS--EEEEEEEEEEEESS-HHHHHHHHHHHHHTS-S-SPPPEEEES--